Protein AF-A0A1H8HZS2-F1 (afdb_monomer)

Structure (mmCIF, N/CA/C/O backbone):
data_AF-A0A1H8HZS2-F1
#
_entry.id   AF-A0A1H8HZS2-F1
#
loop_
_atom_site.group_PDB
_atom_site.id
_atom_site.type_symbol
_atom_site.label_atom_id
_atom_site.label_alt_id
_atom_site.label_comp_id
_atom_site.label_asym_id
_atom_site.label_entity_id
_atom_site.label_seq_id
_atom_site.pdbx_PDB_ins_code
_atom_site.Cartn_x
_atom_site.Cartn_y
_atom_site.Cartn_z
_atom_site.occupancy
_atom_site.B_iso_or_equiv
_atom_site.auth_seq_id
_atom_site.auth_comp_id
_atom_site.auth_asym_id
_atom_site.auth_atom_id
_atom_site.pdbx_PDB_model_num
ATOM 1 N N . MET A 1 1 ? 17.945 -6.899 -23.586 1.00 34.69 1 MET A N 1
ATOM 2 C CA . MET A 1 1 ? 16.632 -7.094 -24.234 1.00 34.69 1 MET A CA 1
ATOM 3 C C . MET A 1 1 ? 15.598 -7.162 -23.125 1.00 34.69 1 MET A C 1
ATOM 5 O O . MET A 1 1 ? 15.926 -7.794 -22.126 1.00 34.69 1 MET A O 1
ATOM 9 N N . PRO A 1 2 ? 14.430 -6.511 -23.251 1.00 51.25 2 PRO A N 1
ATOM 10 C CA . PRO A 1 2 ? 13.336 -6.694 -22.298 1.00 51.25 2 PRO A CA 1
ATOM 11 C C . PRO A 1 2 ? 12.995 -8.184 -22.193 1.00 51.25 2 PRO A C 1
ATOM 13 O O . PRO A 1 2 ? 13.046 -8.889 -23.204 1.00 51.25 2 PRO A O 1
ATOM 16 N N . TYR A 1 3 ? 12.711 -8.672 -20.987 1.00 53.38 3 TYR A N 1
ATOM 17 C CA . TYR A 1 3 ? 12.307 -10.063 -20.793 1.00 53.38 3 TYR A CA 1
ATOM 18 C C . TYR A 1 3 ? 10.949 -10.310 -21.463 1.00 53.38 3 TYR A C 1
ATOM 20 O O . TYR A 1 3 ? 10.060 -9.462 -21.406 1.00 53.38 3 TYR A O 1
ATOM 28 N N . ASP A 1 4 ? 10.783 -11.461 -22.113 1.00 60.62 4 ASP A N 1
ATOM 29 C CA . ASP A 1 4 ? 9.514 -11.818 -22.743 1.00 60.62 4 ASP A CA 1
ATOM 30 C C . ASP A 1 4 ? 8.551 -12.405 -21.701 1.00 60.62 4 ASP A C 1
ATOM 32 O O . ASP A 1 4 ? 8.585 -13.591 -21.363 1.00 60.62 4 ASP A O 1
ATOM 36 N N . PHE A 1 5 ? 7.678 -11.544 -21.181 1.00 58.78 5 PHE A N 1
ATOM 37 C CA . PHE A 1 5 ? 6.687 -11.883 -20.158 1.00 58.78 5 PHE A CA 1
ATOM 38 C C . PHE A 1 5 ? 5.506 -12.719 -20.679 1.00 58.78 5 PHE A C 1
ATOM 40 O O . PHE A 1 5 ? 4.603 -13.038 -19.906 1.00 58.78 5 PHE A O 1
ATOM 47 N N . THR A 1 6 ? 5.481 -13.089 -21.965 1.00 58.69 6 THR A N 1
ATOM 48 C CA . THR A 1 6 ? 4.403 -13.910 -22.544 1.00 58.69 6 THR A CA 1
ATOM 49 C C . THR A 1 6 ? 4.599 -15.412 -22.321 1.00 58.69 6 THR A C 1
ATOM 51 O O . THR A 1 6 ? 3.638 -16.176 -22.411 1.00 58.69 6 THR A O 1
ATOM 54 N N . HIS A 1 7 ? 5.815 -15.849 -21.975 1.00 56.50 7 HIS A N 1
ATOM 55 C CA . HIS A 1 7 ? 6.161 -17.272 -21.900 1.00 56.50 7 HIS A CA 1
ATOM 56 C C . HIS A 1 7 ? 6.150 -17.879 -20.493 1.00 56.50 7 HIS A C 1
ATOM 58 O O . HIS A 1 7 ? 6.177 -19.104 -20.363 1.00 56.50 7 HIS A O 1
ATOM 64 N N . ARG A 1 8 ? 6.092 -17.066 -19.431 1.00 66.38 8 ARG A N 1
ATOM 65 C CA . ARG A 1 8 ? 6.097 -17.564 -18.050 1.00 66.38 8 ARG A CA 1
ATOM 66 C C . ARG A 1 8 ? 5.169 -16.731 -17.176 1.00 66.38 8 ARG A C 1
ATOM 68 O O . ARG A 1 8 ? 5.449 -15.573 -16.895 1.00 66.38 8 ARG A O 1
ATOM 75 N N . THR A 1 9 ? 4.066 -17.332 -16.743 1.00 75.44 9 THR A N 1
ATOM 76 C CA . THR A 1 9 ? 3.181 -16.748 -15.731 1.00 75.44 9 THR A CA 1
ATOM 77 C C . THR A 1 9 ? 3.555 -17.306 -14.362 1.00 75.44 9 THR A C 1
ATOM 79 O O . THR A 1 9 ? 3.563 -18.533 -14.216 1.00 75.44 9 THR A O 1
ATOM 82 N N . PRO A 1 10 ? 3.870 -16.457 -13.372 1.00 88.69 10 PRO A N 1
ATOM 83 C CA . PRO A 1 10 ? 4.158 -16.922 -12.025 1.00 88.69 10 PRO A CA 1
ATOM 84 C C . PRO A 1 10 ? 2.909 -17.535 -11.400 1.00 88.69 10 PRO A C 1
ATOM 86 O O . PRO A 1 10 ? 1.778 -17.178 -11.739 1.00 88.69 10 PRO A O 1
ATOM 89 N N . GLU A 1 11 ? 3.119 -18.443 -10.454 1.00 92.88 11 GLU A N 1
ATOM 90 C CA . GLU A 1 11 ? 2.042 -18.858 -9.568 1.00 92.88 11 GLU A CA 1
ATOM 91 C C . GLU A 1 11 ? 1.644 -17.667 -8.689 1.00 92.88 11 GLU A C 1
ATOM 93 O O . GLU A 1 11 ? 2.490 -17.081 -8.010 1.00 92.88 11 GLU A O 1
ATOM 98 N N . VAL A 1 12 ? 0.358 -17.310 -8.714 1.00 93.44 12 VAL A N 1
ATOM 99 C CA . VAL A 1 12 ? -0.208 -16.244 -7.883 1.00 93.44 12 VAL A CA 1
ATOM 100 C C . VAL A 1 12 ? -1.215 -16.850 -6.917 1.00 93.44 12 VAL A C 1
ATOM 102 O O . VAL A 1 12 ? -2.194 -17.465 -7.341 1.00 93.44 12 VAL A O 1
ATOM 105 N N . ILE A 1 13 ? -1.006 -16.652 -5.618 1.00 94.12 13 ILE A N 1
ATOM 106 C CA . ILE A 1 13 ? -1.879 -17.158 -4.558 1.00 94.12 13 ILE A CA 1
ATOM 107 C C . ILE A 1 13 ? -2.381 -15.990 -3.714 1.00 94.12 13 ILE A C 1
ATOM 109 O O . ILE A 1 13 ? -1.599 -15.231 -3.143 1.00 94.12 13 ILE A O 1
ATOM 113 N N . LEU A 1 14 ? -3.701 -15.873 -3.587 1.00 93.75 14 LEU A N 1
ATOM 114 C CA . LEU A 1 14 ? -4.346 -15.014 -2.600 1.00 93.75 14 LEU A CA 1
ATOM 115 C C . LEU A 1 14 ? -4.712 -15.865 -1.384 1.00 93.75 14 LEU A C 1
ATOM 117 O O . LEU A 1 14 ? -5.668 -16.640 -1.434 1.00 93.75 14 LEU A O 1
ATOM 121 N N . LYS A 1 15 ? -3.960 -15.713 -0.292 1.00 93.25 15 LYS A N 1
ATOM 122 C CA . LYS A 1 15 ? -4.257 -16.342 0.997 1.00 93.25 15 LYS A CA 1
ATOM 123 C C . LYS A 1 15 ? -5.219 -15.461 1.784 1.00 93.25 15 LYS A C 1
ATOM 125 O O . LYS A 1 15 ? -4.817 -14.483 2.412 1.00 93.25 15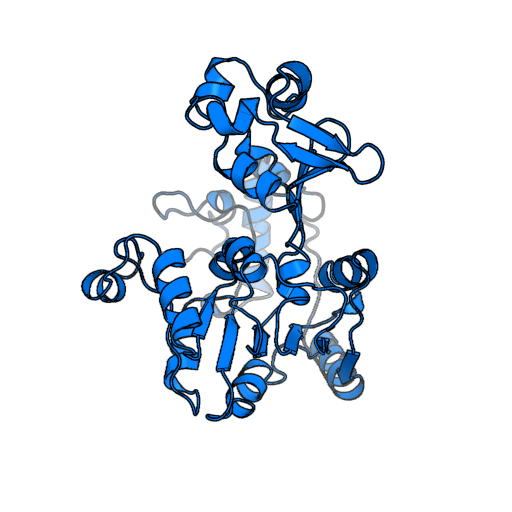 LYS A O 1
ATOM 130 N N . ASP A 1 16 ? -6.497 -15.820 1.739 1.00 92.50 16 ASP A N 1
ATOM 131 C CA . ASP A 1 16 ? -7.591 -15.082 2.365 1.00 92.50 16 ASP A CA 1
ATOM 132 C C . ASP A 1 16 ? -7.849 -15.601 3.785 1.00 92.50 16 ASP A C 1
ATOM 134 O O . ASP A 1 16 ? -8.408 -16.687 3.983 1.00 92.50 16 ASP A O 1
ATOM 138 N N . ARG A 1 17 ? -7.359 -14.860 4.780 1.00 92.56 17 ARG A N 1
ATOM 139 C CA . ARG A 1 17 ? -7.374 -15.200 6.206 1.00 92.56 17 ARG A CA 1
ATOM 140 C C . ARG A 1 17 ? -7.696 -13.953 7.029 1.00 92.56 17 ARG A C 1
ATOM 142 O O . ARG A 1 17 ? -7.164 -12.877 6.776 1.00 92.56 17 ARG A O 1
ATOM 149 N N . HIS A 1 18 ? -8.556 -14.087 8.036 1.00 89.56 18 HIS A N 1
ATOM 150 C CA . HIS A 1 18 ? -8.941 -12.961 8.894 1.00 89.56 18 HIS A CA 1
ATOM 151 C C . HIS A 1 18 ? -7.779 -12.458 9.767 1.00 89.56 18 HIS A C 1
ATOM 153 O O . HIS A 1 18 ? -6.776 -13.146 9.977 1.00 89.56 18 HIS A O 1
ATOM 159 N N . CYS A 1 19 ? -7.919 -11.251 10.321 1.00 84.31 19 CYS A N 1
ATOM 160 C CA . CYS A 1 19 ? -6.962 -10.745 11.301 1.00 84.31 19 CYS A CA 1
ATOM 161 C C . CYS A 1 19 ? -6.903 -11.668 12.534 1.00 84.31 19 CYS A C 1
ATOM 163 O O . CYS A 1 19 ? -7.898 -12.286 12.921 1.00 84.31 19 CYS A O 1
ATOM 165 N N . GLY A 1 20 ? -5.712 -11.818 13.115 1.00 82.69 20 GLY A N 1
ATOM 166 C CA . GLY A 1 20 ? -5.478 -12.746 14.227 1.00 82.69 20 GLY A CA 1
ATOM 167 C C . GLY A 1 20 ? -5.379 -14.228 13.838 1.00 82.69 20 GLY A C 1
ATOM 168 O O . GLY A 1 20 ? -5.162 -15.051 14.717 1.00 82.69 20 GLY A O 1
ATOM 169 N N . TYR A 1 21 ? -5.482 -14.584 12.549 1.00 87.81 21 TYR A N 1
ATOM 170 C CA . TYR A 1 21 ? -5.262 -15.963 12.081 1.00 87.81 21 TYR A CA 1
ATOM 171 C C . TYR A 1 21 ? -3.802 -16.428 12.242 1.00 87.81 21 TYR A C 1
ATOM 173 O O . TYR A 1 21 ? -3.543 -17.621 12.308 1.00 87.81 21 TYR A O 1
ATOM 181 N N . GLY A 1 22 ? -2.849 -15.490 12.317 1.00 86.75 22 GLY A N 1
ATOM 182 C CA . GLY A 1 22 ? -1.415 -15.796 12.335 1.00 86.75 22 GLY A CA 1
ATOM 183 C C . GLY A 1 22 ? -0.728 -15.672 10.973 1.00 86.75 22 GLY A C 1
ATOM 184 O O . GLY A 1 22 ? 0.369 -16.187 10.821 1.00 86.75 22 GLY A O 1
ATOM 185 N N . LYS A 1 23 ? -1.326 -14.951 10.007 1.00 89.00 23 LYS A N 1
ATOM 186 C CA . LYS A 1 23 ? -0.799 -14.751 8.636 1.00 89.00 23 LYS A CA 1
ATOM 187 C C . LYS A 1 23 ? 0.707 -14.479 8.590 1.00 89.00 23 LYS A C 1
ATOM 189 O O . LYS A 1 23 ? 1.432 -15.165 7.881 1.00 89.00 23 LYS A O 1
ATOM 194 N N . SER A 1 24 ? 1.173 -13.498 9.356 1.00 88.12 24 SER A N 1
ATOM 195 C CA . SER A 1 24 ? 2.576 -13.093 9.342 1.00 88.12 24 SER A CA 1
ATOM 196 C C . SER A 1 24 ? 3.490 -14.143 9.990 1.00 88.12 24 SER A C 1
ATOM 198 O O . SER A 1 24 ? 4.614 -14.321 9.537 1.00 88.12 24 SER A O 1
ATOM 200 N N . ASN A 1 25 ? 3.002 -14.891 10.988 1.00 89.88 25 ASN A N 1
ATOM 201 C CA . ASN A 1 25 ? 3.740 -16.021 11.567 1.00 89.88 25 ASN A CA 1
ATOM 202 C C . ASN A 1 25 ? 3.845 -17.179 10.568 1.00 89.88 25 ASN A C 1
ATOM 204 O O . ASN A 1 25 ? 4.921 -17.748 10.413 1.00 89.88 25 ASN A O 1
ATOM 208 N N . ASP A 1 26 ? 2.757 -17.489 9.857 1.00 88.19 26 ASP A N 1
ATOM 209 C CA . ASP A 1 26 ? 2.756 -18.486 8.782 1.00 88.19 26 ASP A CA 1
ATOM 210 C C . ASP A 1 26 ? 3.718 -18.079 7.656 1.00 88.19 26 ASP A C 1
ATOM 212 O O . ASP A 1 26 ? 4.424 -18.925 7.112 1.00 88.19 26 ASP A O 1
ATOM 216 N N . LEU A 1 27 ? 3.778 -16.781 7.326 1.00 90.94 27 LEU A N 1
ATOM 217 C CA . LEU A 1 27 ? 4.718 -16.232 6.348 1.00 90.94 27 LEU A CA 1
ATOM 218 C C . LEU A 1 27 ? 6.159 -16.480 6.799 1.00 90.94 27 LEU A C 1
ATOM 220 O O . LEU A 1 27 ? 6.909 -17.115 6.063 1.00 90.94 27 LEU A O 1
ATOM 224 N N . ILE A 1 28 ? 6.516 -16.061 8.019 1.00 91.81 28 ILE A N 1
ATOM 225 C CA . ILE A 1 28 ? 7.848 -16.269 8.613 1.00 91.81 28 ILE A CA 1
ATOM 226 C C . ILE A 1 28 ? 8.234 -17.752 8.601 1.00 91.81 28 ILE A C 1
ATOM 228 O O . ILE A 1 28 ? 9.326 -18.104 8.159 1.00 91.81 28 ILE A O 1
ATOM 232 N N . ALA A 1 29 ? 7.328 -18.624 9.047 1.00 89.94 29 ALA A N 1
ATOM 233 C CA . ALA A 1 29 ? 7.568 -20.062 9.124 1.00 89.94 29 ALA A CA 1
ATOM 234 C C . ALA A 1 29 ? 7.697 -20.734 7.746 1.00 89.94 29 ALA A C 1
ATOM 236 O O . ALA A 1 29 ? 8.268 -21.817 7.650 1.00 89.94 29 ALA A O 1
ATOM 237 N N . SER A 1 30 ? 7.168 -20.113 6.685 1.00 90.44 30 SER A N 1
ATOM 238 C CA . SER A 1 30 ? 7.260 -20.628 5.314 1.00 90.44 30 SER A CA 1
ATOM 239 C C . SER A 1 30 ? 8.575 -20.294 4.602 1.00 90.44 30 SER A C 1
ATOM 241 O O . SER A 1 30 ? 8.814 -20.814 3.512 1.00 90.44 30 SER A O 1
ATOM 243 N N . LEU A 1 31 ? 9.417 -19.437 5.192 1.00 94.44 31 LEU A N 1
ATOM 244 C CA . LEU A 1 31 ? 10.690 -19.026 4.603 1.00 94.44 31 LEU A CA 1
ATOM 245 C C . LEU A 1 31 ? 11.723 -20.155 4.674 1.00 94.44 31 LEU A C 1
ATOM 247 O O . LEU A 1 31 ? 11.858 -20.841 5.686 1.00 94.44 31 LEU A O 1
ATOM 251 N N . SER A 1 32 ? 12.485 -20.306 3.595 1.00 93.50 32 SER A N 1
ATOM 252 C CA . SER A 1 32 ? 13.482 -21.365 3.422 1.00 93.50 32 SER A CA 1
ATOM 253 C C . SER A 1 32 ? 14.791 -20.815 2.840 1.00 93.50 32 SER A C 1
ATOM 255 O O . SER A 1 32 ? 14.719 -20.070 1.864 1.00 93.50 32 SER A O 1
ATOM 257 N N . PRO A 1 33 ? 15.977 -21.175 3.374 1.00 92.06 33 PRO A N 1
ATOM 258 C CA . PRO A 1 33 ? 17.265 -20.605 2.951 1.00 92.06 33 PRO A CA 1
ATOM 259 C C . PRO A 1 33 ? 17.670 -20.849 1.486 1.00 92.06 33 PRO A C 1
ATOM 261 O O . PRO A 1 33 ? 18.589 -20.204 0.995 1.00 92.06 33 PRO A O 1
ATOM 264 N N . ASP A 1 34 ? 17.038 -21.799 0.796 1.00 91.94 34 ASP A N 1
ATOM 265 C CA . ASP A 1 34 ? 17.327 -22.185 -0.593 1.00 91.94 34 ASP A CA 1
ATOM 266 C C . ASP A 1 34 ? 16.603 -21.323 -1.642 1.00 91.94 34 ASP A C 1
ATOM 268 O O . ASP A 1 34 ? 16.744 -21.553 -2.844 1.00 91.94 34 ASP A O 1
ATOM 272 N N . ARG A 1 35 ? 15.822 -20.335 -1.197 1.00 93.81 35 ARG A N 1
ATOM 273 C CA . ARG A 1 35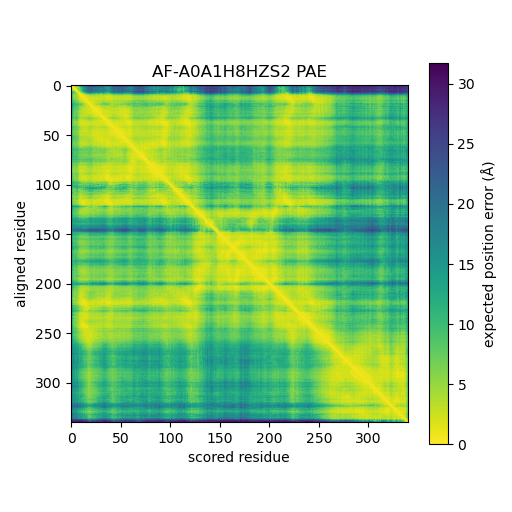 ? 15.010 -19.459 -2.045 1.00 93.81 35 ARG A CA 1
ATOM 274 C C . ARG A 1 35 ? 15.303 -17.994 -1.720 1.00 93.81 35 ARG A C 1
ATOM 276 O O . ARG A 1 35 ? 15.639 -17.655 -0.586 1.00 93.81 35 ARG A O 1
ATOM 283 N N . SER A 1 36 ? 15.137 -17.127 -2.716 1.00 95.56 36 SER A N 1
ATOM 284 C CA . SER A 1 36 ? 15.280 -15.676 -2.562 1.00 95.56 36 SER A CA 1
ATOM 285 C C . SER A 1 36 ? 13.903 -15.028 -2.467 1.00 95.56 36 SER A C 1
ATOM 287 O O . SER A 1 36 ? 13.051 -15.233 -3.334 1.00 95.56 36 SER A O 1
ATOM 289 N N . TYR A 1 37 ? 13.683 -14.229 -1.425 1.00 96.38 37 TYR A N 1
ATOM 290 C CA . TYR A 1 37 ? 12.380 -13.617 -1.154 1.00 96.38 37 TYR A CA 1
ATOM 291 C C . TYR A 1 37 ? 12.409 -12.106 -1.321 1.00 96.38 37 TYR A C 1
ATOM 293 O O . TYR A 1 37 ? 13.406 -11.455 -1.017 1.00 96.38 37 TYR A O 1
ATOM 301 N N . LEU A 1 38 ? 11.283 -11.544 -1.750 1.00 94.75 38 LEU A N 1
ATOM 302 C CA . LEU A 1 38 ? 10.975 -10.130 -1.572 1.00 94.75 38 LEU A CA 1
ATOM 303 C C . LEU A 1 38 ? 9.697 -10.028 -0.742 1.00 94.75 38 LEU A C 1
ATOM 305 O O . LEU A 1 38 ? 8.594 -10.263 -1.236 1.00 94.75 38 LEU A O 1
ATOM 309 N N . ILE A 1 39 ? 9.859 -9.695 0.533 1.00 95.12 39 ILE A N 1
ATOM 310 C CA . ILE A 1 39 ? 8.777 -9.613 1.510 1.00 95.12 39 ILE A CA 1
ATOM 311 C C . ILE A 1 39 ? 8.331 -8.156 1.634 1.00 95.12 39 ILE A C 1
ATOM 313 O O . ILE A 1 39 ? 9.141 -7.259 1.867 1.00 95.12 39 ILE A O 1
ATOM 317 N N . VAL A 1 40 ? 7.034 -7.912 1.489 1.00 92.81 40 VAL A N 1
ATOM 318 C CA . VAL A 1 40 ? 6.433 -6.579 1.494 1.00 92.81 40 VAL A CA 1
ATOM 319 C C . VAL A 1 40 ? 5.425 -6.497 2.631 1.00 92.81 40 VAL A C 1
ATOM 321 O O . VAL A 1 40 ? 4.395 -7.163 2.601 1.00 92.81 40 VAL A O 1
ATOM 324 N N . VAL A 1 41 ? 5.708 -5.666 3.631 1.00 92.38 41 VAL A N 1
ATOM 325 C CA . VAL A 1 41 ? 4.886 -5.513 4.844 1.00 92.38 41 VAL A CA 1
ATOM 326 C C . VAL A 1 41 ? 4.336 -4.088 4.968 1.00 92.38 41 VAL A C 1
ATOM 328 O O . VAL A 1 41 ? 4.861 -3.163 4.340 1.00 92.38 41 VAL A O 1
ATOM 331 N N . PRO A 1 42 ? 3.247 -3.853 5.715 1.00 87.25 42 PRO A N 1
ATOM 332 C CA . PRO A 1 42 ? 2.634 -2.526 5.769 1.00 87.25 42 PRO A CA 1
ATOM 333 C C . PRO A 1 42 ? 3.423 -1.517 6.619 1.00 87.25 42 PRO A C 1
ATOM 335 O O . PRO A 1 42 ? 3.376 -0.321 6.335 1.00 87.25 42 PRO A O 1
ATOM 338 N N . LEU A 1 43 ? 4.141 -1.967 7.655 1.00 87.94 43 LEU A N 1
ATOM 339 C CA . LEU A 1 43 ? 4.738 -1.099 8.679 1.00 87.94 43 LEU A CA 1
ATOM 340 C C . LEU A 1 43 ? 6.230 -1.384 8.888 1.00 87.94 43 LEU A C 1
ATOM 342 O O . LEU A 1 43 ? 6.656 -2.533 8.840 1.00 87.94 43 LEU A O 1
ATOM 346 N N . ASN A 1 44 ? 7.007 -0.354 9.238 1.00 87.31 44 ASN A N 1
ATOM 347 C CA . ASN A 1 44 ? 8.425 -0.510 9.601 1.00 87.31 44 ASN A CA 1
ATOM 348 C C . ASN A 1 44 ? 8.623 -1.417 10.827 1.00 87.31 44 ASN A C 1
ATOM 350 O O . ASN A 1 44 ? 9.573 -2.185 10.871 1.00 87.31 44 ASN A O 1
ATOM 354 N N . SER A 1 45 ? 7.699 -1.391 11.793 1.00 90.06 45 SER A N 1
ATOM 355 C CA . SER A 1 45 ? 7.751 -2.295 12.950 1.00 90.06 45 SER A CA 1
ATOM 356 C C . SER A 1 45 ? 7.629 -3.769 12.556 1.00 90.06 45 SER A C 1
ATOM 358 O O . SER A 1 45 ? 8.174 -4.635 13.234 1.00 90.06 45 SER A O 1
ATOM 360 N N . GLU A 1 46 ? 6.917 -4.063 11.463 1.00 91.19 46 GLU A N 1
ATOM 361 C CA . GLU A 1 46 ? 6.846 -5.418 10.919 1.00 91.19 46 GLU A CA 1
ATOM 362 C C . GLU A 1 46 ? 8.170 -5.792 10.257 1.00 91.19 46 GLU A C 1
ATOM 364 O O . GLU A 1 46 ? 8.628 -6.910 10.451 1.00 91.19 46 GLU A O 1
ATOM 369 N N . VAL A 1 47 ? 8.826 -4.858 9.556 1.00 92.50 47 VAL A N 1
ATOM 370 C CA . VAL A 1 47 ? 10.171 -5.086 9.004 1.00 92.50 47 VAL A CA 1
ATOM 371 C C . VAL A 1 47 ? 11.130 -5.525 10.110 1.00 92.50 47 VAL A C 1
ATOM 373 O O . VAL A 1 47 ? 11.746 -6.585 10.002 1.00 92.50 47 VAL A O 1
ATOM 376 N N . ASP A 1 48 ? 11.178 -4.771 11.210 1.00 92.31 48 ASP A N 1
ATOM 377 C CA . ASP A 1 48 ? 12.046 -5.080 12.347 1.00 92.31 48 ASP A CA 1
ATOM 378 C C . ASP A 1 48 ? 11.703 -6.444 12.981 1.00 92.31 48 ASP A C 1
ATOM 380 O O . ASP A 1 48 ? 12.604 -7.211 13.328 1.00 92.31 48 ASP A O 1
ATOM 384 N N . ARG A 1 49 ? 10.408 -6.791 13.093 1.00 93.75 49 ARG A N 1
ATOM 385 C CA . ARG A 1 49 ? 9.975 -8.102 13.610 1.00 93.75 49 ARG A CA 1
ATOM 386 C C . ARG A 1 49 ? 10.437 -9.246 12.709 1.00 93.75 49 ARG A C 1
ATOM 388 O O . ARG A 1 49 ? 10.984 -10.228 13.196 1.00 93.75 49 ARG A O 1
ATOM 395 N N . PHE A 1 50 ? 10.232 -9.123 11.404 1.00 95.06 50 PHE A N 1
ATOM 396 C CA . PHE A 1 50 ? 10.623 -10.146 10.438 1.00 95.06 50 PHE A CA 1
ATOM 397 C C . PHE A 1 50 ? 12.137 -10.355 10.406 1.00 95.06 50 PHE A C 1
ATOM 399 O O . PHE A 1 50 ? 12.572 -11.499 10.435 1.00 95.06 50 PHE A O 1
ATOM 406 N N . MET A 1 51 ? 12.941 -9.287 10.409 1.00 94.25 51 MET A N 1
ATOM 407 C CA . MET A 1 51 ? 14.404 -9.423 10.461 1.00 94.25 51 MET A CA 1
ATOM 408 C C . MET A 1 51 ? 14.886 -10.152 11.723 1.00 94.25 51 MET A C 1
ATOM 410 O O . MET A 1 51 ? 15.921 -10.807 11.692 1.00 94.25 51 MET A O 1
ATOM 414 N N . LYS A 1 52 ? 14.152 -10.033 12.835 1.00 94.31 52 LYS A N 1
ATOM 415 C CA . LYS A 1 52 ? 14.485 -10.698 14.097 1.00 94.31 52 LYS A CA 1
ATOM 416 C C . LYS A 1 52 ? 14.059 -12.168 14.129 1.00 94.31 52 LYS A C 1
ATOM 418 O O . LYS A 1 52 ? 14.790 -12.997 14.665 1.00 94.31 52 LYS A O 1
ATOM 423 N N . ASP A 1 53 ? 12.865 -12.463 13.625 1.00 95.00 53 ASP A N 1
ATOM 424 C CA . ASP A 1 53 ? 12.198 -13.749 13.849 1.00 95.00 53 ASP A CA 1
ATOM 425 C C . ASP A 1 53 ? 12.312 -14.707 12.644 1.00 95.00 53 ASP A C 1
ATOM 427 O O . ASP A 1 53 ? 11.996 -15.892 12.773 1.00 95.00 53 ASP A O 1
ATOM 431 N N . ALA A 1 54 ? 12.744 -14.225 11.471 1.00 94.75 54 ALA A N 1
ATOM 432 C CA . ALA A 1 54 ? 12.886 -15.051 10.275 1.00 94.75 54 ALA A CA 1
ATOM 433 C C . ALA A 1 54 ? 13.988 -16.116 10.415 1.00 94.75 54 ALA A C 1
ATOM 435 O O . ALA A 1 54 ? 15.059 -15.840 10.953 1.00 94.75 54 ALA A O 1
ATOM 436 N N . PRO A 1 55 ? 13.778 -17.328 9.865 1.00 93.88 55 PRO A N 1
ATOM 437 C CA . PRO A 1 55 ? 14.791 -18.385 9.850 1.00 93.88 55 PRO A CA 1
ATOM 438 C C . PRO A 1 55 ? 15.876 -18.172 8.777 1.00 93.88 55 PRO A C 1
ATOM 440 O O . PRO A 1 55 ? 16.693 -19.062 8.547 1.00 93.88 55 PRO A O 1
ATOM 443 N N . ILE A 1 56 ? 15.854 -17.031 8.084 1.00 94.94 56 ILE A N 1
ATOM 444 C CA . ILE A 1 56 ? 16.770 -16.661 7.004 1.00 94.94 56 ILE A CA 1
ATOM 445 C C . ILE A 1 56 ? 17.277 -15.237 7.219 1.00 94.94 56 ILE A C 1
ATOM 447 O O . ILE A 1 56 ? 16.593 -14.420 7.837 1.00 94.94 56 ILE A O 1
ATOM 451 N N . ASP A 1 57 ? 18.428 -14.926 6.631 1.00 95.31 57 ASP A N 1
ATOM 452 C CA . ASP A 1 57 ? 18.953 -13.565 6.622 1.00 95.31 57 ASP A CA 1
ATOM 453 C C . ASP A 1 57 ? 18.089 -12.680 5.716 1.00 95.31 57 ASP A C 1
ATOM 455 O O . ASP A 1 57 ? 18.023 -12.869 4.497 1.00 95.31 57 ASP A O 1
ATOM 459 N N . LEU A 1 58 ? 17.415 -11.707 6.329 1.00 96.56 58 LEU A N 1
ATOM 460 C CA . LEU A 1 58 ? 16.647 -10.680 5.637 1.00 96.56 58 LEU A CA 1
ATOM 461 C C . LEU A 1 58 ? 17.400 -9.355 5.666 1.00 96.56 58 LEU A C 1
ATOM 463 O O . LEU A 1 58 ? 17.905 -8.937 6.707 1.00 96.56 58 LEU A O 1
ATOM 467 N N . VAL A 1 59 ? 17.417 -8.667 4.526 1.00 95.38 59 VAL A N 1
ATOM 468 C CA . VAL A 1 59 ? 18.043 -7.349 4.394 1.00 95.38 59 VAL A CA 1
ATOM 469 C C . VAL A 1 59 ? 16.994 -6.304 4.030 1.00 95.38 59 VAL A C 1
ATOM 471 O O . VAL A 1 59 ? 16.227 -6.477 3.082 1.00 95.38 59 VAL A O 1
ATOM 474 N N . GLU A 1 60 ? 16.961 -5.195 4.768 1.00 94.88 60 GLU A N 1
ATOM 475 C CA . GLU A 1 60 ? 16.142 -4.038 4.409 1.00 94.88 60 GLU A CA 1
ATOM 476 C C . GLU A 1 60 ? 16.936 -3.040 3.544 1.00 94.88 60 GLU A C 1
ATOM 478 O O . GLU A 1 60 ? 18.066 -2.671 3.888 1.00 94.88 60 GLU A O 1
ATOM 483 N N . PRO A 1 61 ? 16.343 -2.499 2.464 1.00 93.12 61 PRO A N 1
ATOM 484 C CA . PRO A 1 61 ? 16.923 -1.381 1.736 1.00 93.12 61 PRO A CA 1
ATOM 485 C C . PRO A 1 61 ? 16.968 -0.092 2.577 1.00 93.12 61 PRO A C 1
ATOM 487 O O . PRO A 1 61 ? 15.949 0.541 2.862 1.00 93.12 61 PRO A O 1
ATOM 490 N N . ILE A 1 62 ? 18.178 0.337 2.922 1.00 93.62 62 ILE A N 1
ATOM 491 C CA . ILE A 1 62 ? 18.480 1.614 3.596 1.00 93.62 62 ILE A CA 1
ATOM 492 C C . ILE A 1 62 ? 19.017 2.693 2.641 1.00 93.62 62 ILE A C 1
ATOM 494 O O . ILE A 1 62 ? 19.425 2.397 1.518 1.00 93.62 62 ILE A O 1
ATOM 498 N N . SER A 1 63 ? 19.026 3.954 3.089 1.00 92.31 63 SER A N 1
ATOM 499 C CA . SER A 1 63 ? 19.609 5.082 2.344 1.00 92.31 63 SER A CA 1
ATOM 500 C C . SER A 1 63 ? 20.162 6.170 3.262 1.00 92.31 63 SER A C 1
ATOM 502 O O . SER A 1 63 ? 19.739 6.274 4.412 1.00 92.31 63 SER A O 1
ATOM 504 N N . THR A 1 64 ? 21.036 7.039 2.754 1.00 91.50 64 THR A N 1
ATOM 505 C CA . THR A 1 64 ? 21.570 8.190 3.512 1.00 91.50 64 THR A CA 1
ATOM 506 C C . THR A 1 64 ? 20.493 9.214 3.888 1.00 91.50 64 THR A C 1
ATOM 508 O O . THR A 1 64 ? 20.737 10.094 4.711 1.00 91.50 64 THR A O 1
ATOM 511 N N . ARG A 1 65 ? 19.284 9.088 3.325 1.00 88.31 65 ARG A N 1
ATOM 512 C CA . ARG A 1 65 ? 18.103 9.921 3.594 1.00 88.31 65 ARG A CA 1
ATOM 513 C C . ARG A 1 65 ? 17.051 9.237 4.472 1.00 88.31 65 ARG A C 1
ATOM 515 O O . ARG A 1 65 ? 15.948 9.757 4.584 1.00 88.31 65 ARG A O 1
ATOM 522 N N . ASP A 1 66 ? 17.354 8.069 5.041 1.00 87.69 66 ASP A N 1
ATOM 523 C CA . ASP A 1 66 ? 16.417 7.330 5.896 1.00 87.69 66 ASP A CA 1
ATOM 524 C C . ASP A 1 66 ? 15.963 8.176 7.097 1.00 87.69 66 ASP A C 1
ATOM 526 O O . ASP A 1 66 ? 16.737 8.969 7.624 1.00 87.69 66 ASP A O 1
ATOM 530 N N . ASP A 1 67 ? 14.728 8.028 7.566 1.00 86.06 67 ASP A N 1
ATOM 531 C CA . ASP A 1 67 ? 14.274 8.754 8.757 1.00 86.06 67 ASP A CA 1
ATOM 532 C C . ASP A 1 67 ? 14.987 8.249 10.021 1.00 86.06 67 ASP A C 1
ATOM 534 O O . ASP A 1 67 ? 15.270 9.033 10.934 1.00 86.06 67 ASP A O 1
ATOM 538 N N . ASN A 1 68 ? 15.357 6.963 10.048 1.00 87.12 68 ASN A N 1
ATOM 539 C CA . ASN A 1 68 ? 16.087 6.349 11.146 1.00 87.12 68 ASN A CA 1
ATOM 540 C C . ASN A 1 68 ? 17.587 6.740 11.098 1.00 87.12 68 ASN A C 1
ATOM 542 O O . ASN A 1 68 ? 18.292 6.372 10.152 1.00 87.12 68 ASN A O 1
ATOM 546 N N . PRO A 1 69 ? 18.114 7.444 12.124 1.00 90.19 69 PRO A N 1
ATOM 547 C CA . PRO A 1 69 ? 19.516 7.865 12.170 1.00 90.19 69 PRO A CA 1
ATOM 548 C C . PRO A 1 69 ? 20.528 6.718 12.115 1.00 90.19 69 PRO A C 1
ATOM 550 O O . PRO A 1 69 ? 21.590 6.885 11.517 1.00 90.19 69 PRO A O 1
ATOM 553 N N . GLU A 1 70 ? 20.208 5.570 12.710 1.00 89.44 70 GLU A N 1
ATOM 554 C CA . GLU A 1 70 ? 21.089 4.400 12.742 1.00 89.44 70 GLU A CA 1
ATOM 555 C C . GLU A 1 70 ? 21.210 3.788 11.345 1.00 89.44 70 GLU A C 1
ATOM 557 O O . GLU A 1 70 ? 22.319 3.547 10.872 1.00 89.44 70 GLU A O 1
ATOM 562 N N . LYS A 1 71 ? 20.081 3.652 10.633 1.00 90.88 71 LYS A N 1
ATOM 563 C CA . LYS A 1 71 ? 20.050 3.184 9.236 1.00 90.88 71 LYS A CA 1
ATOM 564 C C . LYS A 1 71 ? 20.792 4.148 8.308 1.00 90.88 71 LYS A C 1
ATOM 566 O O . LYS A 1 71 ? 21.545 3.700 7.448 1.00 90.88 71 LYS A O 1
ATOM 571 N N . ARG A 1 72 ? 20.647 5.468 8.502 1.00 91.56 72 ARG A N 1
ATOM 572 C CA . ARG A 1 72 ? 21.403 6.472 7.726 1.00 91.56 72 ARG A CA 1
ATOM 573 C C . ARG A 1 72 ? 22.911 6.357 7.906 1.00 91.56 72 ARG A C 1
ATOM 575 O O . ARG A 1 72 ? 23.636 6.543 6.937 1.00 91.56 72 ARG A O 1
ATOM 582 N N . ALA A 1 73 ? 23.380 6.106 9.128 1.00 90.69 73 ALA A N 1
ATOM 583 C CA . ALA A 1 73 ? 24.806 6.134 9.454 1.00 90.69 73 ALA A CA 1
ATOM 584 C C . ALA A 1 73 ? 25.612 5.040 8.737 1.00 90.69 73 ALA A C 1
ATOM 586 O O . ALA A 1 73 ? 26.796 5.232 8.470 1.00 90.69 73 ALA A O 1
ATOM 587 N N . ILE A 1 74 ? 24.968 3.916 8.415 1.00 91.19 74 ILE A N 1
ATOM 588 C CA . ILE A 1 74 ? 25.581 2.781 7.712 1.00 91.19 74 ILE A CA 1
ATOM 589 C C . ILE A 1 74 ? 25.222 2.728 6.218 1.00 91.19 74 ILE A C 1
ATOM 591 O O . ILE A 1 74 ? 25.706 1.857 5.499 1.00 91.19 74 ILE A O 1
ATOM 595 N N . ALA A 1 75 ? 24.361 3.628 5.736 1.00 91.44 75 ALA A N 1
ATOM 596 C CA . ALA A 1 75 ? 23.911 3.612 4.353 1.00 91.44 75 ALA A CA 1
ATOM 597 C C . ALA A 1 75 ? 24.983 4.145 3.397 1.00 91.44 75 ALA A C 1
ATOM 599 O O . ALA A 1 75 ? 25.526 5.232 3.585 1.00 91.44 75 ALA A O 1
ATOM 600 N N . VAL A 1 76 ? 25.221 3.401 2.318 1.00 90.56 76 VAL A N 1
ATOM 601 C CA . VAL A 1 76 ? 26.143 3.798 1.239 1.00 90.56 76 VAL A CA 1
ATOM 602 C C . VAL A 1 76 ? 25.406 4.530 0.111 1.00 90.56 76 VAL A C 1
ATOM 604 O O . VAL A 1 76 ? 25.967 5.407 -0.542 1.00 90.56 76 VAL A O 1
ATOM 607 N N . HIS A 1 77 ? 24.127 4.208 -0.101 1.00 89.75 77 HIS A N 1
ATOM 608 C CA . HIS A 1 77 ? 23.321 4.733 -1.206 1.00 89.75 77 HIS A CA 1
ATOM 609 C C . HIS A 1 77 ? 22.508 5.962 -0.823 1.00 89.75 77 HIS A C 1
ATOM 611 O O . HIS A 1 77 ? 21.889 6.003 0.240 1.00 89.75 77 HIS A O 1
ATOM 617 N N . ASP A 1 78 ? 22.411 6.927 -1.741 1.00 88.06 78 ASP A N 1
ATOM 618 C CA . ASP A 1 78 ? 21.579 8.125 -1.558 1.00 88.06 78 ASP A CA 1
ATOM 619 C C . ASP A 1 78 ? 20.075 7.805 -1.527 1.00 88.06 78 ASP A C 1
ATOM 621 O O . ASP A 1 78 ? 19.304 8.448 -0.813 1.00 88.06 78 ASP A O 1
ATOM 625 N N . ARG A 1 79 ? 19.637 6.784 -2.274 1.00 85.62 79 ARG A N 1
ATOM 626 C CA . ARG A 1 79 ? 18.228 6.381 -2.364 1.00 85.62 79 ARG A CA 1
ATOM 627 C C . ARG A 1 79 ? 18.058 4.899 -2.051 1.00 85.62 79 ARG A C 1
ATOM 629 O O . ARG A 1 79 ? 18.817 4.067 -2.539 1.00 85.62 79 ARG A O 1
ATOM 636 N N . LYS A 1 80 ? 16.974 4.555 -1.340 1.00 88.12 80 LYS A N 1
ATOM 637 C CA . LYS A 1 80 ? 16.628 3.154 -1.013 1.00 88.12 80 LYS A CA 1
ATOM 638 C C . LYS A 1 80 ? 16.496 2.276 -2.257 1.00 88.12 80 LYS A C 1
ATOM 640 O O . LYS A 1 80 ? 16.825 1.099 -2.216 1.00 88.12 80 LYS A O 1
ATOM 645 N N . ARG A 1 81 ? 16.045 2.864 -3.370 1.00 84.44 81 ARG A N 1
ATOM 646 C CA . ARG A 1 81 ? 15.885 2.179 -4.658 1.00 84.44 81 ARG A CA 1
ATOM 647 C C . ARG A 1 81 ? 17.207 1.640 -5.223 1.00 84.44 81 ARG A C 1
ATOM 649 O O . ARG A 1 81 ? 17.211 0.584 -5.844 1.00 84.44 81 ARG A O 1
ATOM 656 N N . ASP A 1 82 ? 18.307 2.365 -5.016 1.00 87.69 82 ASP A N 1
ATOM 657 C CA . ASP A 1 82 ? 19.613 2.012 -5.581 1.00 87.69 82 ASP A CA 1
ATOM 658 C C . ASP A 1 82 ? 20.222 0.867 -4.773 1.00 87.69 82 ASP A C 1
ATOM 660 O O . ASP A 1 82 ? 20.661 -0.131 -5.340 1.00 87.69 82 ASP A O 1
ATOM 664 N N . HIS A 1 83 ? 20.100 0.945 -3.445 1.00 92.12 83 HIS A N 1
ATOM 665 C CA . HIS A 1 83 ? 20.458 -0.157 -2.563 1.00 92.12 83 HIS A CA 1
ATOM 666 C C . HIS A 1 83 ? 19.607 -1.405 -2.831 1.00 92.12 83 HIS A C 1
ATOM 668 O O . HIS A 1 83 ? 20.138 -2.502 -2.938 1.00 92.12 83 HIS A O 1
ATOM 674 N N . LEU A 1 84 ? 18.294 -1.252 -3.022 1.00 90.94 84 LEU A N 1
ATOM 675 C CA . LEU A 1 84 ? 17.423 -2.369 -3.383 1.00 90.94 84 LEU A CA 1
ATOM 676 C C . LEU A 1 84 ? 17.858 -3.039 -4.695 1.00 90.94 84 LEU A C 1
ATOM 678 O O . LEU A 1 84 ? 17.877 -4.263 -4.780 1.00 90.94 84 LEU A O 1
ATOM 682 N N . ARG A 1 85 ? 18.246 -2.256 -5.709 1.00 89.69 85 ARG A N 1
ATOM 683 C CA . ARG A 1 85 ? 18.777 -2.801 -6.965 1.00 89.69 85 ARG A CA 1
ATOM 684 C C . ARG A 1 85 ? 20.038 -3.637 -6.731 1.00 89.69 85 ARG A C 1
ATOM 686 O O . ARG A 1 85 ? 20.149 -4.709 -7.316 1.00 89.69 85 ARG A O 1
ATOM 693 N N . GLU A 1 86 ? 20.961 -3.169 -5.892 1.00 92.50 86 GLU A N 1
ATOM 694 C CA . GLU A 1 86 ? 22.155 -3.937 -5.513 1.00 92.50 86 GLU A CA 1
ATOM 695 C C . GLU A 1 86 ? 21.786 -5.243 -4.802 1.00 92.50 86 GLU A C 1
ATOM 697 O O . GLU A 1 86 ? 22.279 -6.302 -5.185 1.00 92.50 86 GLU A O 1
ATOM 702 N N . LEU A 1 87 ? 20.869 -5.189 -3.832 1.00 94.19 87 LEU A N 1
ATOM 703 C CA . LEU A 1 87 ? 20.432 -6.370 -3.087 1.00 94.19 87 LEU A CA 1
ATOM 704 C C . LEU A 1 87 ? 19.787 -7.425 -3.998 1.00 94.19 87 LEU A C 1
ATOM 706 O O . LEU A 1 87 ? 20.070 -8.614 -3.853 1.00 94.19 87 LEU A O 1
ATOM 710 N N . LEU A 1 88 ? 18.968 -6.991 -4.962 1.00 92.25 88 LEU A N 1
ATOM 711 C CA . LEU A 1 88 ? 18.359 -7.872 -5.963 1.00 92.25 88 LEU A CA 1
ATOM 712 C C . LEU A 1 88 ? 19.409 -8.509 -6.882 1.00 92.25 88 LEU A C 1
ATOM 714 O O . LEU A 1 88 ? 19.349 -9.704 -7.154 1.00 92.25 88 LEU A O 1
ATOM 718 N N . LEU A 1 89 ? 20.400 -7.734 -7.335 1.00 91.56 89 LEU A N 1
ATOM 719 C CA . LEU A 1 89 ? 21.510 -8.256 -8.141 1.00 91.56 89 LEU A CA 1
ATOM 720 C C . LEU A 1 89 ? 22.380 -9.253 -7.362 1.00 91.56 89 LEU A C 1
ATOM 722 O O . LEU A 1 89 ? 22.916 -10.186 -7.956 1.00 91.56 89 LEU A O 1
ATOM 726 N N . GLY A 1 90 ? 22.510 -9.059 -6.048 1.00 92.44 90 GLY A N 1
ATOM 727 C CA . GLY A 1 90 ? 23.224 -9.963 -5.148 1.00 92.44 90 GLY A CA 1
ATOM 728 C C . GLY A 1 90 ? 22.454 -11.234 -4.780 1.00 92.44 90 GLY A C 1
ATOM 729 O O . GLY A 1 90 ? 23.031 -12.120 -4.155 1.00 92.44 90 GLY A O 1
ATOM 730 N N . GLY A 1 91 ? 21.172 -11.353 -5.148 1.00 92.81 91 GLY A N 1
ATOM 731 C CA . GLY A 1 91 ? 20.348 -12.520 -4.813 1.00 92.81 91 GLY A CA 1
ATOM 732 C C . GLY A 1 91 ? 19.908 -12.580 -3.345 1.00 92.81 91 GLY A C 1
ATOM 733 O O . GLY A 1 91 ? 19.454 -13.631 -2.885 1.00 92.81 91 GLY A O 1
ATOM 734 N N . HIS A 1 92 ? 20.034 -11.476 -2.599 1.00 95.62 92 HIS A N 1
ATOM 735 C CA . HIS A 1 92 ? 19.664 -11.410 -1.184 1.00 95.62 92 HIS A CA 1
ATOM 736 C C . HIS A 1 92 ? 18.157 -11.581 -0.993 1.00 95.62 92 HIS A C 1
ATOM 738 O O . HIS A 1 92 ? 17.379 -11.137 -1.837 1.00 95.62 92 HIS A O 1
ATOM 744 N N . SER A 1 93 ? 17.746 -12.154 0.140 1.00 97.19 93 SER A N 1
ATOM 745 C CA . SER A 1 93 ? 16.354 -12.107 0.591 1.00 97.19 93 SER A CA 1
ATOM 746 C C . SER A 1 93 ? 16.075 -10.770 1.269 1.00 97.19 93 SER A C 1
ATOM 748 O O . SER A 1 93 ? 16.812 -10.323 2.149 1.00 97.19 93 SER A O 1
ATOM 750 N N . ILE A 1 94 ? 15.024 -10.101 0.816 1.00 96.00 94 ILE A N 1
ATOM 751 C CA . ILE A 1 94 ? 14.791 -8.684 1.065 1.00 96.00 94 ILE A CA 1
ATOM 752 C C . ILE A 1 94 ? 13.452 -8.509 1.755 1.00 96.00 94 ILE A C 1
ATOM 754 O O . ILE A 1 94 ? 12.470 -9.164 1.407 1.00 96.00 94 ILE A O 1
ATOM 758 N N . ILE A 1 95 ? 13.400 -7.571 2.693 1.00 95.31 95 ILE A N 1
ATOM 759 C CA . ILE A 1 95 ? 12.154 -7.114 3.295 1.00 95.31 95 ILE A CA 1
ATOM 760 C C . ILE A 1 95 ? 12.000 -5.604 3.148 1.00 95.31 95 ILE A C 1
ATOM 762 O O . ILE A 1 95 ? 12.949 -4.838 3.300 1.00 95.31 95 ILE A O 1
ATOM 766 N N . THR A 1 96 ? 10.793 -5.156 2.820 1.00 92.44 96 THR A N 1
ATOM 767 C CA . THR A 1 96 ? 10.505 -3.736 2.652 1.00 92.44 96 THR A CA 1
ATOM 768 C C . THR A 1 96 ? 9.040 -3.397 2.906 1.00 92.44 96 THR A C 1
ATOM 770 O O . THR A 1 96 ? 8.209 -4.269 3.161 1.00 92.44 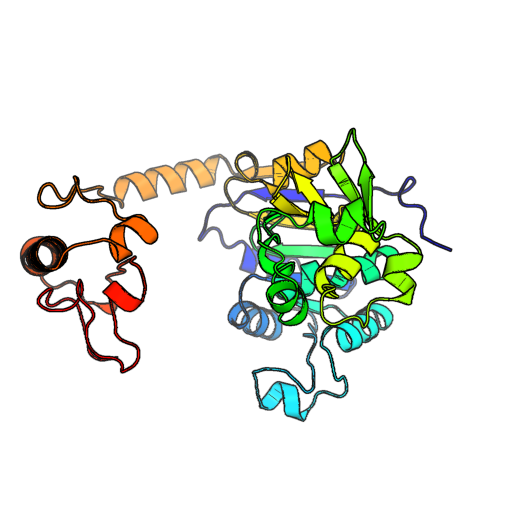96 THR A O 1
ATOM 773 N N . THR A 1 97 ? 8.713 -2.108 2.847 1.00 89.56 97 THR A N 1
ATOM 774 C CA . THR A 1 97 ? 7.344 -1.620 2.986 1.00 89.56 97 THR A CA 1
ATOM 775 C C . THR A 1 97 ? 6.628 -1.490 1.645 1.00 89.56 97 THR A C 1
ATOM 777 O O . THR A 1 97 ? 7.245 -1.440 0.579 1.00 89.56 97 THR A O 1
ATOM 780 N N . HIS A 1 98 ? 5.301 -1.361 1.696 1.00 82.38 98 HIS A N 1
ATOM 781 C CA . HIS A 1 98 ? 4.459 -1.160 0.510 1.00 82.38 98 HIS A CA 1
ATOM 782 C C . HIS A 1 98 ? 4.886 0.047 -0.335 1.00 82.38 98 HIS A C 1
ATOM 784 O O . HIS A 1 98 ? 4.832 -0.016 -1.559 1.00 82.38 98 HIS A O 1
ATOM 790 N N . ALA A 1 99 ? 5.335 1.128 0.313 1.00 74.38 99 ALA A N 1
ATOM 791 C CA . ALA A 1 99 ? 5.740 2.354 -0.368 1.00 74.38 99 ALA A CA 1
ATOM 792 C C . ALA A 1 99 ? 6.946 2.137 -1.294 1.00 74.38 99 ALA A C 1
ATOM 794 O O . ALA A 1 99 ? 6.968 2.655 -2.404 1.00 74.38 99 ALA A O 1
ATOM 795 N N . LEU A 1 100 ? 7.937 1.342 -0.870 1.00 77.94 100 LEU A N 1
ATOM 796 C CA . LEU A 1 100 ? 9.085 1.053 -1.730 1.00 77.94 100 LEU A CA 1
ATOM 797 C C . LEU A 1 100 ? 8.726 0.036 -2.822 1.00 77.94 100 LEU A C 1
ATOM 799 O O . LEU A 1 100 ? 9.278 0.103 -3.916 1.00 77.94 100 LEU A O 1
ATOM 803 N N . PHE A 1 101 ? 7.784 -0.876 -2.561 1.00 75.88 101 PHE A N 1
ATOM 804 C CA . PHE A 1 101 ? 7.363 -1.870 -3.549 1.00 75.88 101 PHE A CA 1
ATOM 805 C C . PHE A 1 101 ? 6.686 -1.247 -4.783 1.00 75.88 101 PHE A C 1
ATOM 807 O O . PHE A 1 101 ? 6.888 -1.699 -5.908 1.00 75.88 101 PHE A O 1
ATOM 814 N N . THR A 1 102 ? 5.903 -0.182 -4.612 1.00 68.25 102 THR A N 1
ATOM 815 C CA . THR A 1 102 ? 5.288 0.506 -5.761 1.00 68.25 102 THR A CA 1
ATOM 816 C C . THR A 1 102 ? 6.323 1.195 -6.649 1.00 68.25 102 THR A C 1
ATOM 818 O O . THR A 1 102 ? 6.132 1.297 -7.860 1.00 68.25 102 THR A O 1
ATOM 821 N N . ASP A 1 103 ? 7.453 1.595 -6.066 1.00 69.12 103 ASP A N 1
ATOM 822 C CA . ASP A 1 103 ? 8.518 2.318 -6.755 1.00 69.12 103 ASP A CA 1
ATOM 823 C C . ASP A 1 103 ? 9.446 1.409 -7.575 1.00 69.12 103 ASP A C 1
ATOM 825 O O . ASP A 1 103 ? 10.257 1.918 -8.346 1.00 69.12 103 ASP A O 1
ATOM 829 N N . ILE A 1 104 ? 9.343 0.079 -7.455 1.00 75.31 104 ILE A N 1
ATOM 830 C CA . ILE A 1 104 ? 10.297 -0.866 -8.072 1.00 75.31 104 ILE A CA 1
ATOM 831 C C . ILE A 1 104 ? 9.799 -1.485 -9.378 1.00 75.31 104 ILE A C 1
ATOM 833 O O . ILE A 1 104 ? 10.433 -2.392 -9.914 1.00 75.31 104 ILE A O 1
ATOM 837 N N . ALA A 1 105 ? 8.697 -0.980 -9.935 1.00 70.38 105 ALA A N 1
ATOM 838 C CA . ALA A 1 105 ? 8.153 -1.445 -11.212 1.00 70.38 105 ALA A CA 1
ATOM 839 C C . ALA A 1 105 ? 9.189 -1.472 -12.344 1.00 70.38 105 ALA A C 1
ATOM 841 O O . ALA A 1 105 ? 9.233 -2.422 -13.122 1.00 70.38 105 ALA A O 1
ATOM 842 N N . TYR A 1 106 ? 10.068 -0.472 -12.395 1.00 68.00 106 TYR A N 1
ATOM 843 C CA . TYR A 1 106 ? 11.143 -0.420 -13.383 1.00 68.00 106 TYR A CA 1
ATOM 844 C C . TYR A 1 106 ? 12.189 -1.535 -13.177 1.00 68.00 106 TYR A C 1
ATOM 846 O O . TYR A 1 106 ? 12.713 -2.071 -14.147 1.00 68.00 106 TYR A O 1
ATOM 854 N N . LEU A 1 107 ? 12.463 -1.949 -11.931 1.00 74.88 107 LEU A N 1
ATOM 855 C CA . LEU A 1 107 ? 13.363 -3.077 -11.644 1.00 74.88 107 LEU A CA 1
ATOM 856 C C . LEU A 1 107 ? 12.747 -4.407 -12.102 1.00 74.88 107 LEU A C 1
ATOM 858 O O . LEU A 1 107 ? 13.459 -5.291 -12.576 1.00 74.88 107 LEU A O 1
ATOM 862 N N . ALA A 1 108 ? 11.423 -4.538 -12.001 1.00 76.12 108 ALA A N 1
ATOM 863 C CA . ALA A 1 108 ? 10.702 -5.694 -12.524 1.00 76.12 108 ALA A CA 1
ATOM 864 C C . ALA A 1 108 ? 10.749 -5.762 -14.060 1.00 76.12 108 ALA A C 1
ATOM 866 O O . ALA A 1 108 ? 10.919 -6.847 -14.612 1.00 76.12 108 ALA A O 1
ATOM 867 N N . GLN A 1 109 ? 10.678 -4.617 -14.751 1.00 73.94 109 GLN A N 1
ATOM 868 C CA . GLN A 1 109 ? 10.868 -4.542 -16.209 1.00 73.94 109 GLN A CA 1
ATOM 869 C C . GLN A 1 109 ? 12.279 -4.979 -16.640 1.00 73.94 109 GLN A C 1
ATOM 871 O O . GLN A 1 109 ? 12.423 -5.650 -17.663 1.00 73.94 109 GLN A O 1
ATOM 876 N N . ASP A 1 110 ? 13.300 -4.672 -15.832 1.00 78.56 110 ASP A N 1
ATOM 877 C CA . ASP A 1 110 ? 14.683 -5.139 -16.026 1.00 78.56 110 ASP A CA 1
ATOM 878 C C . ASP A 1 110 ? 14.858 -6.650 -15.738 1.00 78.56 110 ASP A C 1
ATOM 880 O O . ASP A 1 110 ? 15.943 -7.198 -15.934 1.00 78.56 110 ASP A O 1
ATOM 884 N N . GLY A 1 111 ? 13.808 -7.340 -15.274 1.00 82.44 111 GLY A N 1
ATOM 885 C CA . GLY A 1 111 ? 13.827 -8.769 -14.955 1.00 82.44 111 GLY A CA 1
ATOM 886 C C . GLY A 1 111 ? 14.493 -9.109 -13.619 1.00 82.44 111 GLY A C 1
ATOM 887 O O . GLY A 1 111 ? 14.745 -10.280 -13.350 1.00 82.44 111 GLY A O 1
ATOM 888 N N . LEU A 1 112 ? 14.765 -8.122 -12.760 1.00 86.50 112 LEU A N 1
ATOM 889 C CA . LEU A 1 112 ? 15.502 -8.331 -11.503 1.00 86.50 112 LEU A CA 1
ATOM 890 C C . LEU A 1 112 ? 14.716 -9.102 -10.438 1.00 86.50 112 LEU A C 1
ATOM 892 O O . LEU A 1 112 ? 15.306 -9.589 -9.482 1.00 86.50 112 LEU A O 1
ATOM 896 N N . LEU A 1 113 ? 13.397 -9.216 -10.596 1.00 88.81 113 LEU A N 1
ATOM 897 C CA . LEU A 1 113 ? 12.548 -10.015 -9.711 1.00 88.81 113 LEU A CA 1
ATOM 898 C C . LEU A 1 113 ? 12.336 -11.448 -10.226 1.00 88.81 113 LEU A C 1
ATOM 900 O O . LEU A 1 113 ? 11.683 -12.254 -9.564 1.00 88.81 113 LEU A O 1
ATOM 904 N N . LEU A 1 114 ? 12.889 -11.805 -11.389 1.00 88.62 114 LEU A N 1
ATOM 905 C CA . LEU A 1 114 ? 12.749 -13.157 -11.920 1.00 88.62 114 LEU A CA 1
ATOM 906 C C . LEU A 1 114 ? 13.440 -14.158 -10.992 1.00 88.62 114 LEU A C 1
ATOM 908 O O . LEU A 1 114 ? 14.633 -14.056 -10.726 1.00 88.62 114 LEU A O 1
ATOM 912 N N . GLY A 1 115 ? 12.680 -15.147 -10.522 1.00 88.25 115 GLY A N 1
ATOM 913 C CA . GLY A 1 115 ? 13.165 -16.151 -9.571 1.00 88.25 115 GLY A CA 1
ATOM 914 C C . GLY A 1 115 ? 12.983 -15.778 -8.100 1.00 88.25 115 GLY A C 1
ATOM 915 O O . GLY A 1 115 ? 13.167 -16.646 -7.254 1.00 88.25 115 GLY A O 1
ATOM 916 N N . TYR A 1 116 ? 12.558 -14.549 -7.794 1.00 94.00 116 TYR A N 1
ATOM 917 C CA . TYR A 1 116 ? 12.180 -14.162 -6.439 1.00 94.00 116 TYR A CA 1
ATOM 918 C C . TYR A 1 116 ? 10.763 -14.610 -6.092 1.00 94.00 116 TYR A C 1
ATOM 920 O O . TYR A 1 116 ? 9.829 -14.420 -6.876 1.00 94.00 116 TYR A O 1
ATOM 928 N N . ASP A 1 117 ? 10.582 -15.119 -4.880 1.00 94.94 117 ASP A N 1
ATOM 929 C CA . ASP A 1 117 ? 9.259 -15.311 -4.300 1.00 94.94 117 ASP A CA 1
ATOM 930 C C . ASP A 1 117 ? 8.809 -14.027 -3.617 1.00 94.94 117 ASP A C 1
ATOM 932 O O . ASP A 1 117 ? 9.335 -13.622 -2.576 1.00 94.94 117 ASP A O 1
ATOM 936 N N . VAL A 1 118 ? 7.832 -13.362 -4.225 1.00 93.81 118 VAL A N 1
ATOM 937 C CA . VAL A 1 118 ? 7.271 -12.129 -3.689 1.00 93.81 118 VAL A CA 1
ATOM 938 C C . VAL A 1 118 ? 6.152 -12.480 -2.722 1.00 93.81 118 VAL A C 1
ATOM 940 O O . VAL A 1 118 ? 5.154 -13.103 -3.088 1.00 93.81 118 VAL A O 1
ATOM 943 N N . MET A 1 119 ? 6.308 -12.058 -1.473 1.00 94.00 119 MET A N 1
ATOM 944 C CA . MET A 1 119 ? 5.318 -12.264 -0.424 1.00 94.00 119 MET A CA 1
ATOM 945 C C . MET A 1 119 ? 4.825 -10.916 0.076 1.00 94.00 119 MET A C 1
ATOM 947 O O . MET A 1 119 ? 5.606 -10.107 0.563 1.00 94.00 119 MET A O 1
ATOM 951 N N . VAL A 1 120 ? 3.526 -10.673 -0.027 1.00 91.75 120 VAL A N 1
ATOM 952 C CA . VAL A 1 120 ? 2.905 -9.416 0.391 1.00 91.75 120 VAL A CA 1
ATOM 953 C C . VAL A 1 120 ? 1.999 -9.690 1.586 1.00 91.75 120 VAL A C 1
ATOM 955 O O . VAL A 1 120 ? 1.071 -10.491 1.476 1.00 91.75 120 VAL A O 1
ATOM 958 N N . ASP A 1 121 ? 2.259 -9.037 2.716 1.00 90.06 121 ASP A N 1
ATOM 959 C CA . ASP A 1 121 ? 1.352 -9.025 3.865 1.00 90.06 121 ASP A CA 1
ATOM 960 C C . ASP A 1 121 ? 0.409 -7.821 3.781 1.00 90.06 121 ASP A C 1
ATOM 962 O O . ASP A 1 121 ? 0.869 -6.692 3.669 1.00 90.06 121 ASP A O 1
ATOM 966 N N . GLU A 1 122 ? -0.899 -8.062 3.866 1.00 83.75 122 GLU A N 1
ATOM 967 C CA . GLU A 1 122 ? -1.973 -7.125 3.505 1.00 83.75 122 GLU A CA 1
ATOM 968 C C . GLU A 1 122 ? -2.055 -6.815 1.993 1.00 83.75 122 GLU A C 1
ATOM 970 O O . GLU A 1 122 ? -1.272 -7.285 1.168 1.00 83.75 122 GLU A O 1
ATOM 975 N N . VAL A 1 123 ? -3.106 -6.096 1.582 1.00 77.19 123 VAL A N 1
ATOM 976 C CA . VAL A 1 123 ? -3.330 -5.746 0.167 1.00 77.19 123 VAL A CA 1
ATOM 977 C C . VAL A 1 123 ? -2.533 -4.509 -0.217 1.00 77.19 123 VAL A C 1
ATOM 979 O O . VAL A 1 123 ? -2.692 -3.448 0.386 1.00 77.19 123 VAL A O 1
ATOM 982 N N . LEU A 1 124 ? -1.772 -4.616 -1.311 1.00 79.94 124 LEU A N 1
ATOM 983 C CA . LEU A 1 124 ? -1.175 -3.457 -1.969 1.00 79.94 124 LEU A CA 1
ATOM 984 C C . LEU A 1 124 ? -2.253 -2.519 -2.505 1.00 79.94 124 LEU A C 1
ATOM 986 O O . LEU A 1 124 ? -3.264 -2.947 -3.068 1.00 79.94 124 LEU A O 1
ATOM 990 N N . SER A 1 125 ? -1.982 -1.220 -2.417 1.00 81.81 125 SER A N 1
ATOM 991 C CA . SER A 1 125 ? -2.725 -0.247 -3.207 1.00 81.81 125 SER A CA 1
ATOM 992 C C . SER A 1 125 ? -2.454 -0.516 -4.685 1.00 81.81 125 SER A C 1
ATOM 994 O O . SER A 1 125 ? -1.324 -0.378 -5.147 1.00 81.81 125 SER A O 1
ATOM 996 N N . VAL A 1 126 ? -3.486 -0.934 -5.418 1.00 87.00 126 VAL A N 1
ATOM 997 C CA . VAL A 1 126 ? -3.390 -1.206 -6.862 1.00 87.00 126 VAL A CA 1
ATOM 998 C C . VAL A 1 126 ? -3.801 -0.029 -7.724 1.00 87.00 126 VAL A C 1
ATOM 1000 O O . VAL A 1 126 ? -3.491 -0.018 -8.908 1.00 87.00 126 VAL A O 1
ATOM 1003 N N . ALA A 1 127 ? -4.514 0.940 -7.150 1.00 88.56 127 ALA A N 1
ATOM 1004 C CA . ALA A 1 127 ? -4.934 2.144 -7.843 1.00 88.56 127 ALA A CA 1
ATOM 1005 C C . ALA A 1 127 ? -5.207 3.272 -6.845 1.00 88.56 127 ALA A C 1
ATOM 1007 O O . ALA A 1 127 ? -5.844 3.051 -5.812 1.00 88.56 127 ALA A O 1
ATOM 1008 N N . HIS A 1 128 ? -4.764 4.488 -7.157 1.00 88.44 128 HIS A N 1
ATOM 1009 C CA . HIS A 1 128 ? -5.133 5.689 -6.406 1.00 88.44 128 HIS A CA 1
ATOM 1010 C C . HIS A 1 128 ? -5.025 6.947 -7.274 1.00 88.44 128 HIS A C 1
ATOM 1012 O O . HIS A 1 128 ? -4.318 6.977 -8.278 1.00 88.44 128 HIS A O 1
ATOM 1018 N N . SER A 1 129 ? -5.744 8.005 -6.895 1.00 91.06 129 SER A N 1
ATOM 1019 C CA . SER A 1 129 ? -5.668 9.281 -7.612 1.00 91.06 129 SER A CA 1
ATOM 1020 C C . SER A 1 129 ? -4.322 9.959 -7.365 1.00 91.06 129 SER A C 1
ATOM 1022 O O . SER A 1 129 ? -3.933 10.164 -6.217 1.00 91.06 129 SER A O 1
ATOM 1024 N N . VAL A 1 130 ? -3.668 10.371 -8.449 1.00 91.00 130 VAL A N 1
ATOM 1025 C CA . VAL A 1 130 ? -2.416 11.149 -8.449 1.00 91.00 130 VAL A CA 1
ATOM 1026 C C . VAL A 1 130 ? -2.609 12.524 -9.081 1.00 91.00 130 VAL A C 1
ATOM 1028 O O . VAL A 1 130 ? -1.663 13.201 -9.459 1.00 91.00 130 VAL A O 1
ATOM 1031 N N . THR A 1 131 ? -3.857 12.983 -9.184 1.00 89.56 131 THR A N 1
ATOM 1032 C CA . THR A 1 131 ? -4.179 14.258 -9.853 1.00 89.56 131 THR A CA 1
ATOM 1033 C C . THR A 1 131 ? -3.487 15.453 -9.180 1.00 89.56 131 THR A C 1
ATOM 1035 O O . THR A 1 131 ? -3.149 16.436 -9.833 1.00 89.56 131 THR A O 1
ATOM 1038 N N . GLN A 1 132 ? -3.216 15.367 -7.873 1.00 86.00 132 GLN A N 1
ATOM 1039 C CA . GLN A 1 132 ? -2.498 16.413 -7.137 1.00 86.00 132 GLN A CA 1
ATOM 1040 C C . GLN A 1 132 ? -1.038 16.577 -7.582 1.00 86.00 132 GLN A C 1
ATOM 1042 O O . GLN A 1 132 ? -0.494 17.668 -7.432 1.00 86.00 132 GLN A O 1
ATOM 1047 N N . GLU A 1 133 ? -0.428 15.554 -8.189 1.00 86.12 133 GLU A N 1
ATOM 1048 C CA . GLU A 1 133 ? 0.949 15.608 -8.702 1.00 86.12 133 GLU A CA 1
ATOM 1049 C C . GLU A 1 133 ? 1.117 16.615 -9.851 1.00 86.12 133 GLU A C 1
ATOM 1051 O O . GLU A 1 133 ? 2.237 16.996 -10.184 1.00 86.12 133 GLU A O 1
ATOM 1056 N N . VAL A 1 134 ? 0.011 17.084 -10.442 1.00 83.81 134 VAL A N 1
ATOM 1057 C CA . VAL A 1 134 ? -0.010 18.174 -11.432 1.00 83.81 134 VAL A CA 1
ATOM 1058 C C . VAL A 1 134 ? 0.339 19.521 -10.790 1.00 83.81 134 VAL A C 1
ATOM 1060 O O . VAL A 1 134 ? 0.842 20.418 -11.459 1.00 83.81 134 VAL A O 1
ATOM 1063 N N . MET A 1 135 ? 0.088 19.688 -9.490 1.00 80.94 135 MET A N 1
ATOM 1064 C CA . MET A 1 135 ? 0.128 20.982 -8.804 1.00 80.94 135 MET A CA 1
ATOM 1065 C C . MET A 1 135 ? 1.535 21.378 -8.344 1.00 80.94 135 MET A C 1
ATOM 1067 O O . MET A 1 135 ? 1.742 21.740 -7.179 1.00 80.94 135 MET A O 1
ATOM 1071 N N . THR A 1 136 ? 2.497 21.361 -9.267 1.00 80.56 136 THR A N 1
ATOM 1072 C CA . THR A 1 136 ? 3.844 21.884 -9.022 1.00 80.56 136 THR A CA 1
ATOM 1073 C C . THR A 1 136 ? 3.813 23.404 -8.828 1.00 80.56 136 THR A C 1
ATOM 1075 O O . THR A 1 136 ? 2.872 24.098 -9.226 1.00 80.56 136 THR A O 1
ATOM 1078 N N . THR A 1 137 ? 4.857 23.959 -8.208 1.00 78.31 137 THR A N 1
ATOM 1079 C CA . THR A 1 137 ? 4.985 25.416 -8.042 1.00 78.31 137 THR A CA 1
ATOM 1080 C C . THR A 1 137 ? 4.972 26.140 -9.392 1.00 78.31 137 THR A C 1
ATOM 1082 O O . THR A 1 137 ? 4.322 27.179 -9.510 1.00 78.31 137 THR A O 1
ATOM 1085 N N . GLY A 1 138 ? 5.623 25.576 -10.418 1.00 79.56 138 GLY A N 1
ATOM 1086 C CA . GLY A 1 138 ? 5.609 26.125 -11.777 1.00 79.56 138 GLY A CA 1
ATOM 1087 C C . GLY A 1 138 ? 4.230 26.045 -12.434 1.00 79.56 138 GLY A C 1
ATOM 1088 O O . GLY A 1 138 ? 3.771 27.034 -12.997 1.00 79.56 138 GLY A O 1
ATOM 1089 N N . ALA A 1 139 ? 3.519 24.923 -12.276 1.00 79.25 139 ALA A N 1
ATOM 1090 C CA . ALA A 1 139 ? 2.186 24.735 -12.846 1.00 79.25 139 ALA A CA 1
ATOM 1091 C C . ALA A 1 139 ? 1.178 25.734 -12.255 1.00 79.25 139 ALA A C 1
ATOM 1093 O O . ALA A 1 139 ? 0.425 26.379 -12.984 1.00 79.25 139 ALA A O 1
ATOM 1094 N N . LYS A 1 140 ? 1.224 25.949 -10.932 1.00 79.69 140 LYS A N 1
ATOM 1095 C CA . LYS A 1 140 ? 0.401 26.969 -10.259 1.00 79.69 140 LYS A CA 1
ATOM 1096 C C . LYS A 1 140 ? 0.697 28.379 -10.772 1.00 79.69 140 LYS A C 1
ATOM 1098 O O . LYS A 1 140 ? -0.236 29.145 -10.995 1.00 79.69 140 LYS A O 1
ATOM 1103 N N . ALA A 1 141 ? 1.973 28.721 -10.965 1.00 77.75 141 ALA A N 1
ATOM 1104 C CA . ALA A 1 141 ? 2.376 30.025 -11.493 1.00 77.75 141 ALA A CA 1
ATOM 1105 C C . ALA A 1 141 ? 1.895 30.251 -12.939 1.00 77.75 141 ALA A C 1
ATOM 1107 O O . ALA A 1 141 ? 1.605 31.385 -13.311 1.00 77.75 141 ALA A O 1
ATOM 1108 N N . GLN A 1 142 ? 1.749 29.181 -13.725 1.00 73.00 142 GLN A N 1
ATOM 1109 C CA . GLN A 1 142 ? 1.177 29.209 -15.076 1.00 73.00 142 GLN A CA 1
ATOM 1110 C C . GLN A 1 142 ? -0.362 29.148 -15.104 1.00 73.00 142 GLN A C 1
ATOM 1112 O O . GLN A 1 142 ? -0.958 29.080 -16.175 1.00 73.00 142 GLN A O 1
ATOM 1117 N N . GLY A 1 143 ? -1.032 29.187 -13.947 1.00 73.19 143 GLY A N 1
ATOM 1118 C CA . GLY A 1 143 ? -2.494 29.155 -13.873 1.00 73.19 143 GLY A CA 1
ATOM 1119 C C . GLY A 1 143 ? -3.109 27.777 -14.132 1.00 73.19 143 GLY A C 1
ATOM 1120 O O . GLY A 1 143 ? -4.318 27.682 -14.349 1.00 73.19 143 GLY A O 1
ATOM 1121 N N . VAL A 1 144 ? -2.316 26.702 -14.080 1.00 72.44 144 VAL A N 1
ATOM 1122 C CA . VAL A 1 144 ? -2.825 25.332 -14.196 1.00 72.44 144 VAL A CA 1
ATOM 1123 C C . VAL A 1 144 ? -3.622 24.992 -12.940 1.00 72.44 144 VAL A C 1
ATOM 1125 O O . VAL A 1 144 ? -3.135 25.107 -11.812 1.00 72.44 144 VAL A O 1
ATOM 1128 N N . SER A 1 145 ? -4.867 24.563 -13.133 1.00 69.56 145 SER A N 1
ATOM 1129 C CA . SER A 1 145 ? -5.711 24.042 -12.059 1.00 69.56 145 SER A CA 1
ATOM 1130 C C . SER A 1 145 ? -5.757 22.514 -12.108 1.00 69.56 145 SER A C 1
ATOM 1132 O O . SER A 1 145 ? -5.562 21.911 -13.162 1.00 69.56 145 SER A O 1
ATOM 1134 N N . ILE A 1 146 ? -6.094 21.880 -10.978 1.00 64.44 146 ILE A N 1
ATOM 1135 C CA . ILE A 1 146 ? -6.332 20.422 -10.875 1.00 64.44 146 ILE A CA 1
ATOM 1136 C C . ILE A 1 146 ? -7.340 19.944 -11.938 1.00 64.44 146 ILE A C 1
ATOM 1138 O O . ILE A 1 146 ? -7.295 18.799 -12.372 1.00 64.44 146 ILE A O 1
ATOM 1142 N N . GLN A 1 147 ? -8.234 20.832 -12.383 1.00 64.44 147 GLN A N 1
ATOM 1143 C CA . GLN A 1 147 ? -9.258 20.557 -13.385 1.00 64.44 147 GLN A CA 1
ATOM 1144 C C . GLN A 1 147 ? -8.755 20.643 -14.837 1.00 64.44 147 GLN A C 1
ATOM 1146 O O . GLN A 1 147 ? -9.570 20.515 -15.735 1.00 64.44 147 GLN A O 1
ATOM 1151 N N . SER A 1 148 ? -7.469 20.906 -15.108 1.00 72.62 148 SER A N 1
ATOM 1152 C CA . SER A 1 148 ? -6.969 21.064 -16.486 1.00 72.62 148 SER A CA 1
ATOM 1153 C C . SER A 1 148 ? -5.518 20.601 -16.663 1.00 72.62 148 SER A C 1
ATOM 1155 O O . SER A 1 148 ? -4.662 21.318 -17.179 1.00 72.62 148 SER A O 1
ATOM 1157 N N . TRP A 1 149 ? -5.211 19.366 -16.252 1.00 86.06 149 TRP A N 1
ATOM 1158 C CA . TRP A 1 149 ? -3.922 18.758 -16.610 1.00 86.06 149 TRP A CA 1
ATOM 1159 C C . TRP A 1 149 ? -3.799 18.574 -18.135 1.00 86.06 149 TRP A C 1
ATOM 1161 O O . TRP A 1 149 ? -2.704 18.688 -18.676 1.00 86.06 149 TRP A O 1
ATOM 1171 N N . LYS A 1 150 ? -4.924 18.360 -18.838 1.00 84.94 150 LYS A N 1
ATOM 1172 C CA . LYS A 1 150 ? -4.970 18.232 -20.301 1.00 84.94 150 LYS A CA 1
ATOM 1173 C C . LYS A 1 150 ? -4.392 19.454 -21.013 1.00 84.94 150 LYS A C 1
ATOM 1175 O O . LYS A 1 150 ? -3.604 19.268 -21.929 1.00 84.94 150 LYS A O 1
ATOM 1180 N N . GLY A 1 151 ? -4.684 20.666 -20.535 1.00 83.88 151 GLY A N 1
ATOM 1181 C CA . GLY A 1 151 ? -4.130 21.889 -21.120 1.00 83.88 151 GLY A CA 1
ATOM 1182 C C . GLY A 1 151 ? -2.604 21.900 -21.110 1.00 83.88 151 GLY A C 1
ATOM 1183 O O . GLY A 1 151 ? -1.970 22.136 -22.132 1.00 83.88 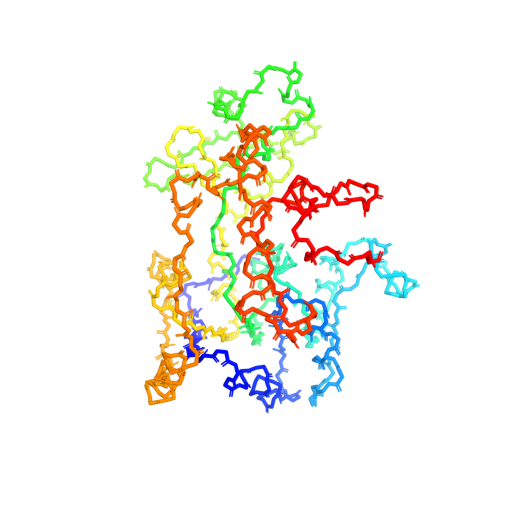151 GLY A O 1
ATOM 1184 N N . LEU A 1 152 ? -1.999 21.571 -19.965 1.00 87.44 152 LEU A N 1
ATOM 1185 C CA . LEU A 1 152 ? -0.543 21.563 -19.857 1.00 87.44 152 LEU A CA 1
ATOM 1186 C C . LEU A 1 152 ? 0.095 20.349 -20.534 1.00 87.44 152 LEU A C 1
ATOM 1188 O O . LEU A 1 152 ? 1.138 20.504 -21.146 1.00 87.44 152 LEU A O 1
ATOM 1192 N N . TYR A 1 153 ? -0.455 19.143 -20.391 1.00 91.19 153 TYR A N 1
ATOM 1193 C CA . TYR A 1 153 ? 0.231 17.928 -20.845 1.00 91.19 153 TYR A CA 1
ATOM 1194 C C . TYR A 1 153 ? -0.206 17.472 -22.239 1.00 91.19 153 TYR A C 1
ATOM 1196 O O . TYR A 1 153 ? 0.639 17.037 -23.014 1.00 91.19 153 TYR A O 1
ATOM 1204 N N . ILE A 1 154 ? -1.490 17.563 -22.579 1.00 91.38 154 ILE A N 1
ATOM 1205 C CA . ILE A 1 154 ? -2.033 17.056 -23.848 1.00 91.38 154 ILE A CA 1
ATOM 1206 C C . ILE A 1 154 ? -2.006 18.135 -24.929 1.00 91.38 154 ILE A C 1
ATOM 1208 O O . ILE A 1 154 ? -1.433 17.900 -25.990 1.00 91.38 154 ILE A O 1
ATOM 1212 N N . ASP A 1 155 ? -2.552 19.322 -24.657 1.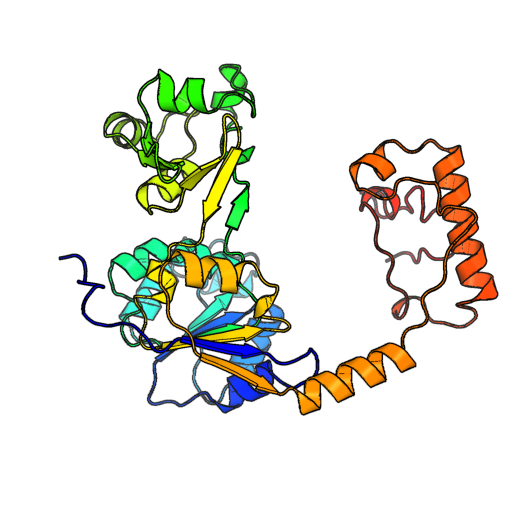00 90.00 155 ASP A N 1
ATOM 1213 C CA . ASP A 1 155 ? -2.697 20.376 -25.675 1.00 90.00 155 ASP A CA 1
ATOM 1214 C C . ASP A 1 155 ? -1.333 20.942 -26.096 1.00 90.00 155 ASP A C 1
ATOM 1216 O O . ASP A 1 155 ? -1.072 21.175 -27.276 1.00 90.00 155 ASP A O 1
ATOM 1220 N N . GLU A 1 156 ? -0.405 21.059 -25.145 1.00 90.06 156 GLU A N 1
ATOM 1221 C CA . GLU A 1 156 ? 0.994 21.389 -25.421 1.00 90.06 156 GLU A CA 1
ATOM 1222 C C . GLU A 1 156 ? 1.793 20.200 -25.991 1.00 90.06 156 GLU A C 1
ATOM 1224 O O . GLU A 1 156 ? 2.983 20.333 -26.275 1.00 90.06 156 GLU A O 1
ATOM 1229 N N . GLY A 1 157 ? 1.197 19.021 -26.170 1.00 92.75 157 GLY A N 1
ATOM 1230 C CA . GLY A 1 157 ? 1.839 17.871 -26.812 1.00 92.75 157 GLY A CA 1
ATOM 1231 C C . GLY A 1 157 ? 2.979 17.247 -26.005 1.00 92.75 157 GLY A C 1
ATOM 1232 O O . GLY A 1 157 ? 3.945 16.757 -26.588 1.00 92.75 157 GLY A O 1
ATOM 1233 N N . PHE A 1 158 ? 2.912 17.290 -24.673 1.00 94.31 158 PHE A N 1
ATOM 1234 C CA . PHE A 1 158 ? 3.833 16.556 -23.803 1.00 94.31 158 PHE A CA 1
ATOM 1235 C C . PHE A 1 158 ? 3.409 15.094 -23.612 1.00 94.31 158 PHE A C 1
ATOM 1237 O O . PHE A 1 158 ? 4.276 14.238 -23.447 1.00 94.31 158 PHE A O 1
ATOM 1244 N N . ALA A 1 159 ? 2.123 14.777 -23.703 1.00 95.38 159 ALA A N 1
ATOM 1245 C CA . ALA A 1 159 ? 1.596 13.429 -23.565 1.00 95.38 159 ALA A CA 1
ATOM 1246 C C . ALA A 1 159 ? 0.445 13.163 -24.541 1.00 95.38 159 ALA A C 1
ATOM 1248 O O . ALA A 1 159 ? -0.179 14.086 -25.062 1.00 95.38 159 ALA A O 1
ATOM 1249 N N . THR A 1 160 ? 0.146 11.887 -24.754 1.00 95.75 160 THR A N 1
ATOM 1250 C CA . THR A 1 160 ? -1.069 11.415 -25.427 1.00 95.75 160 THR A CA 1
ATOM 1251 C C . THR A 1 160 ? -1.826 10.463 -24.507 1.00 95.75 160 THR A C 1
ATOM 1253 O O . THR A 1 160 ? -1.260 9.932 -23.550 1.00 95.75 160 THR A O 1
ATOM 1256 N N . VAL A 1 161 ? -3.119 10.272 -24.770 1.00 95.38 161 VAL A N 1
ATOM 1257 C CA . VAL A 1 161 ? -3.962 9.328 -24.029 1.00 95.38 161 VAL A CA 1
ATOM 1258 C C . VAL A 1 161 ? -4.517 8.303 -25.001 1.00 95.38 161 VAL A C 1
ATOM 1260 O O . VAL A 1 161 ? -5.059 8.668 -26.043 1.00 95.38 161 VAL A O 1
ATOM 1263 N N . ASP A 1 162 ? -4.381 7.033 -24.648 1.00 94.19 162 ASP A N 1
ATOM 1264 C CA . ASP A 1 162 ? -5.040 5.935 -25.334 1.00 94.19 162 ASP A CA 1
ATOM 1265 C C . ASP A 1 162 ? -6.567 6.069 -25.180 1.00 94.19 162 ASP A C 1
ATOM 1267 O O . ASP A 1 162 ? -7.061 6.104 -24.049 1.00 94.19 162 ASP A O 1
ATOM 1271 N N . PRO A 1 163 ? -7.333 6.174 -26.276 1.00 90.50 163 PRO A N 1
ATOM 1272 C CA . PRO A 1 163 ? -8.768 6.431 -26.195 1.00 90.50 163 PRO A CA 1
ATOM 1273 C C . PRO A 1 163 ? -9.571 5.249 -25.636 1.00 90.50 163 PRO A C 1
ATOM 1275 O O . PRO A 1 163 ? -10.657 5.472 -25.100 1.00 90.50 163 PRO A O 1
ATOM 1278 N N . ASP A 1 164 ? -9.055 4.022 -25.737 1.00 89.88 164 ASP A N 1
ATOM 1279 C CA . ASP A 1 164 ? -9.765 2.805 -25.338 1.00 89.88 164 ASP A CA 1
ATOM 1280 C C . ASP A 1 164 ? -9.478 2.437 -23.877 1.00 89.88 164 ASP A C 1
ATOM 1282 O O . ASP A 1 164 ? -10.360 1.974 -23.151 1.00 89.88 164 ASP A O 1
ATOM 1286 N N . THR A 1 165 ? -8.241 2.654 -23.429 1.00 89.12 165 THR A N 1
ATOM 1287 C CA . THR A 1 165 ? -7.776 2.267 -22.088 1.00 89.12 165 THR A CA 1
ATOM 1288 C C . THR A 1 165 ? -7.631 3.444 -21.128 1.00 89.12 165 THR A C 1
ATOM 1290 O O . THR A 1 165 ? -7.619 3.247 -19.913 1.00 89.12 165 THR A O 1
ATOM 1293 N N . GLY A 1 166 ? -7.507 4.669 -21.645 1.00 92.69 166 GLY A N 1
ATOM 1294 C CA . GLY A 1 166 ? -7.177 5.857 -20.862 1.00 92.69 166 GLY A CA 1
ATOM 1295 C C . GLY A 1 166 ? -5.702 5.948 -20.458 1.00 92.69 166 GLY A C 1
ATOM 1296 O O . GLY A 1 166 ? -5.348 6.842 -19.692 1.00 92.69 166 GLY A O 1
ATOM 1297 N N . MET A 1 167 ? -4.825 5.056 -20.929 1.00 93.31 167 MET A N 1
ATOM 1298 C CA . MET A 1 167 ? -3.403 5.073 -20.572 1.00 93.31 167 MET A CA 1
ATOM 1299 C C . MET A 1 167 ? -2.694 6.322 -21.108 1.00 93.31 167 MET A C 1
ATOM 1301 O O . MET A 1 167 ? -2.914 6.731 -22.246 1.00 93.31 167 MET A O 1
ATOM 1305 N N . VAL A 1 168 ? -1.840 6.935 -20.287 1.00 95.06 168 VAL A N 1
ATOM 1306 C CA . VAL A 1 168 ? -1.095 8.152 -20.631 1.00 95.06 168 VAL A CA 1
ATOM 1307 C C . VAL A 1 168 ? 0.311 7.787 -21.096 1.00 95.06 168 VAL A C 1
ATOM 1309 O O . VAL A 1 168 ? 1.094 7.234 -20.324 1.00 95.06 168 VAL A O 1
ATOM 1312 N N . TYR A 1 169 ? 0.663 8.173 -22.321 1.00 94.12 169 TYR A N 1
ATOM 1313 C CA . TYR A 1 169 ? 2.002 7.983 -22.875 1.00 94.12 169 TYR A CA 1
ATOM 1314 C C . TYR A 1 169 ? 2.777 9.303 -22.902 1.00 94.12 169 TYR A C 1
ATOM 1316 O O . TYR A 1 169 ? 2.257 10.309 -23.400 1.00 94.12 169 TYR A O 1
ATOM 1324 N N . PRO A 1 170 ? 4.026 9.336 -22.407 1.00 94.75 170 PRO A N 1
ATOM 1325 C CA . PRO A 1 170 ? 4.863 10.515 -22.535 1.00 94.75 170 PRO A CA 1
ATOM 1326 C C . PRO A 1 170 ? 5.407 10.634 -23.965 1.00 94.75 170 PRO A C 1
ATOM 1328 O O . PRO A 1 170 ? 5.808 9.646 -24.576 1.00 94.75 170 PRO A O 1
ATOM 1331 N N . SER A 1 171 ? 5.465 11.855 -24.491 1.00 95.38 171 SER A N 1
ATOM 1332 C CA . SER A 1 171 ? 6.115 12.150 -25.775 1.00 95.38 171 SER A CA 1
ATOM 1333 C C . SER A 1 171 ? 7.619 12.406 -25.615 1.00 95.38 171 SER A C 1
ATOM 1335 O O . SER A 1 171 ? 8.090 12.802 -24.542 1.00 95.38 171 SER A O 1
ATOM 1337 N N . ASP A 1 172 ? 8.359 12.346 -26.724 1.00 95.44 172 ASP A N 1
ATOM 1338 C CA . ASP A 1 172 ? 9.755 12.804 -26.802 1.00 95.44 172 ASP A CA 1
ATOM 1339 C C . ASP A 1 172 ? 9.929 14.256 -26.323 1.00 95.44 172 ASP A C 1
ATOM 1341 O O . ASP A 1 172 ? 10.977 14.630 -25.786 1.00 95.44 172 ASP A O 1
ATOM 1345 N N . LYS A 1 173 ? 8.903 15.101 -26.515 1.00 95.62 173 LYS A N 1
ATOM 1346 C CA . LYS A 1 173 ? 8.917 16.495 -26.053 1.00 95.62 173 LYS A CA 1
ATOM 1347 C C . LYS A 1 173 ? 8.992 16.552 -24.529 1.00 95.62 173 LYS A C 1
ATOM 1349 O O . LYS A 1 173 ? 9.754 17.363 -24.004 1.00 95.62 173 LYS A O 1
ATOM 1354 N N . TRP A 1 174 ? 8.232 15.710 -23.828 1.00 94.38 174 TRP A N 1
ATOM 1355 C CA . TRP A 1 174 ? 8.257 15.642 -22.365 1.00 94.38 174 TRP A CA 1
ATOM 1356 C C . TRP A 1 174 ? 9.582 15.089 -21.861 1.00 94.38 174 TRP A C 1
ATOM 1358 O O . TRP A 1 174 ? 10.190 15.691 -20.980 1.00 94.38 174 TRP A O 1
ATOM 1368 N N . GLU A 1 175 ? 10.103 14.041 -22.495 1.00 93.00 175 GLU A N 1
ATOM 1369 C CA . GLU A 1 175 ? 11.391 13.448 -22.125 1.00 93.00 175 GLU A CA 1
ATOM 1370 C C . GLU A 1 175 ? 12.549 14.459 -22.186 1.00 93.00 175 GLU A C 1
ATOM 1372 O O . GLU A 1 175 ? 13.352 14.553 -21.253 1.00 93.00 175 GLU A O 1
ATOM 1377 N N . ARG A 1 176 ? 12.587 15.295 -23.232 1.00 94.25 176 ARG A N 1
ATOM 1378 C CA . ARG A 1 176 ? 13.606 16.349 -23.398 1.00 94.25 176 ARG A CA 1
ATOM 1379 C C . ARG A 1 176 ? 13.417 17.556 -22.479 1.00 94.25 176 ARG A C 1
ATOM 1381 O O . ARG A 1 176 ? 14.355 18.328 -22.306 1.00 94.25 176 ARG A O 1
ATOM 1388 N N . LYS A 1 177 ? 12.211 17.768 -21.946 1.00 92.25 177 LYS A N 1
ATOM 1389 C CA . LYS A 1 177 ? 11.838 18.969 -21.178 1.00 92.25 177 LYS A CA 1
ATOM 1390 C C . LYS A 1 177 ? 11.427 18.670 -19.736 1.00 92.25 177 LYS A C 1
ATOM 1392 O O . LYS A 1 177 ? 10.873 19.540 -19.077 1.00 92.25 177 LYS A O 1
ATOM 1397 N N . GLN A 1 178 ? 11.728 17.479 -19.224 1.00 84.94 178 GLN A N 1
ATOM 1398 C CA . GLN A 1 178 ? 11.337 17.027 -17.883 1.00 84.94 178 GLN A CA 1
ATOM 1399 C C . GLN A 1 178 ? 11.829 17.915 -16.720 1.00 84.94 178 GLN A C 1
ATOM 1401 O O . GLN A 1 178 ? 11.333 17.788 -15.603 1.00 84.94 178 GLN A O 1
ATOM 1406 N N . ASP A 1 179 ? 12.804 18.797 -16.959 1.00 87.88 179 ASP A N 1
ATOM 1407 C CA . ASP A 1 179 ? 13.333 19.736 -15.962 1.00 87.88 179 ASP A CA 1
ATOM 1408 C C . ASP A 1 179 ? 12.556 21.056 -15.866 1.00 87.88 179 ASP A C 1
ATOM 1410 O O . ASP A 1 179 ? 12.865 21.885 -15.008 1.00 87.88 179 ASP A O 1
ATOM 1414 N N . LEU A 1 180 ? 11.544 21.261 -16.715 1.00 88.19 180 LEU A N 1
ATOM 1415 C CA . LEU A 1 180 ? 10.665 22.421 -16.610 1.00 88.19 180 LEU A CA 1
ATOM 1416 C C . LEU A 1 180 ? 9.903 22.411 -15.270 1.00 88.19 180 LEU A C 1
ATOM 1418 O O . LEU A 1 180 ? 9.338 21.379 -14.901 1.00 88.19 180 LEU A O 1
ATOM 1422 N N . PRO A 1 181 ? 9.846 23.542 -14.542 1.00 86.50 181 PRO A N 1
ATOM 1423 C CA . PRO A 1 181 ? 9.247 23.607 -13.207 1.00 86.50 181 PRO A CA 1
ATOM 1424 C C . PRO A 1 181 ? 7.735 23.332 -13.191 1.00 86.50 181 PRO A C 1
ATOM 1426 O O . PRO A 1 181 ? 7.186 22.959 -12.152 1.00 86.50 181 PRO A O 1
ATOM 1429 N N . GLU A 1 182 ? 7.045 23.531 -14.311 1.00 87.94 182 GLU A N 1
ATOM 1430 C CA . GLU A 1 182 ? 5.632 23.204 -14.506 1.00 87.94 182 GLU A CA 1
ATOM 1431 C C . GLU A 1 182 ? 5.366 21.706 -14.714 1.00 87.94 182 GLU A C 1
ATOM 1433 O O . GLU A 1 182 ? 4.248 21.254 -14.479 1.00 87.94 182 GLU A O 1
ATOM 1438 N N . LEU A 1 183 ? 6.378 20.917 -15.091 1.00 90.38 183 LEU A N 1
ATOM 1439 C CA . LEU A 1 183 ? 6.211 19.493 -15.367 1.00 90.38 183 LEU A CA 1
ATOM 1440 C C . LEU A 1 183 ? 6.534 18.639 -14.138 1.00 90.38 183 LEU A C 1
ATOM 1442 O O . LEU A 1 183 ? 7.531 18.824 -13.440 1.00 90.38 183 LEU A O 1
ATOM 1446 N N . SER A 1 184 ? 5.684 17.648 -13.887 1.00 90.50 184 SER A N 1
ATOM 1447 C CA . SER A 1 184 ? 5.854 16.706 -12.790 1.00 90.50 184 SER A CA 1
ATOM 1448 C C . SER A 1 184 ? 6.764 15.555 -13.207 1.00 90.50 184 SER A C 1
ATOM 1450 O O . SER A 1 184 ? 6.415 14.737 -14.064 1.00 90.50 184 SER A O 1
ATOM 1452 N N . LYS A 1 185 ? 7.927 15.458 -12.554 1.00 87.62 185 LYS A N 1
ATOM 1453 C CA . LYS A 1 185 ? 8.851 14.319 -12.705 1.00 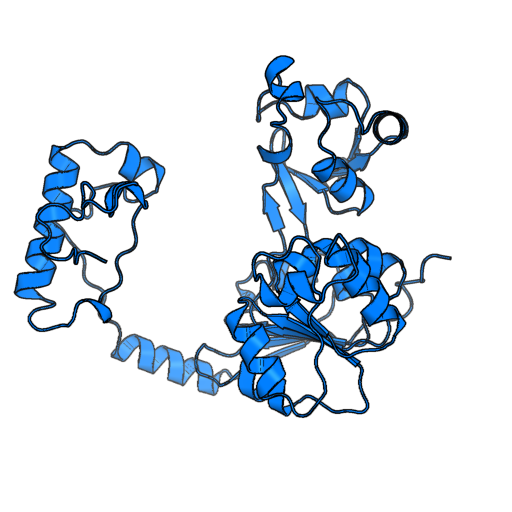87.62 185 LYS A CA 1
ATOM 1454 C C . LYS A 1 185 ? 8.209 13.004 -12.255 1.00 87.62 185 LYS A C 1
ATOM 1456 O O . LYS A 1 185 ? 8.490 11.954 -12.834 1.00 87.62 185 LYS A O 1
ATOM 1461 N N . THR A 1 186 ? 7.325 13.069 -11.259 1.00 87.00 186 THR A N 1
ATOM 1462 C CA . THR A 1 186 ? 6.541 11.928 -10.775 1.00 87.00 186 THR A CA 1
ATOM 1463 C C . THR A 1 186 ? 5.618 11.410 -11.874 1.00 87.00 186 THR A C 1
ATOM 1465 O O . THR A 1 186 ? 5.710 10.239 -12.236 1.00 87.00 186 THR A O 1
ATOM 1468 N N . LEU A 1 187 ? 4.800 12.284 -12.476 1.00 91.12 187 LEU A N 1
ATOM 1469 C CA . LEU A 1 187 ? 3.888 11.887 -13.555 1.00 91.12 187 LEU A CA 1
ATOM 1470 C C . LEU A 1 187 ? 4.640 11.360 -14.777 1.00 91.12 187 LEU A C 1
ATOM 1472 O O . LEU A 1 187 ? 4.218 10.367 -15.361 1.00 91.12 187 LEU A O 1
ATOM 1476 N N . PHE A 1 188 ? 5.776 11.970 -15.128 1.00 90.25 188 PHE A N 1
ATOM 1477 C CA . PHE A 1 188 ? 6.620 11.473 -16.215 1.00 90.25 188 PHE A CA 1
ATOM 1478 C C . PHE A 1 188 ? 7.093 10.041 -15.946 1.00 90.25 188 PHE A C 1
ATOM 1480 O O . PHE A 1 188 ? 6.978 9.175 -16.810 1.00 90.25 188 PHE A O 1
ATOM 1487 N N . SER A 1 189 ? 7.575 9.780 -14.727 1.00 84.12 189 SER A N 1
ATOM 1488 C CA . SER A 1 189 ? 8.040 8.451 -14.320 1.00 84.12 189 SER A CA 1
ATOM 1489 C C . SER A 1 189 ? 6.905 7.423 -14.363 1.00 84.12 189 SER A C 1
ATOM 1491 O O . SER A 1 189 ? 7.101 6.319 -14.863 1.00 84.12 189 SER A O 1
ATOM 1493 N N . MET A 1 190 ? 5.705 7.795 -13.903 1.00 88.00 190 MET A N 1
ATOM 1494 C CA . MET A 1 190 ? 4.527 6.924 -13.937 1.00 88.00 190 MET A CA 1
ATOM 1495 C C . MET A 1 190 ? 4.076 6.616 -15.371 1.00 88.00 190 MET A C 1
ATOM 1497 O O . MET A 1 190 ? 3.774 5.463 -15.681 1.00 88.00 190 MET A O 1
ATOM 1501 N N . ALA A 1 191 ? 4.064 7.621 -16.250 1.00 89.69 191 ALA A N 1
ATOM 1502 C CA . ALA A 1 191 ? 3.709 7.459 -17.658 1.00 89.69 191 ALA A CA 1
ATOM 1503 C C . ALA A 1 191 ? 4.729 6.575 -18.394 1.00 89.69 191 ALA A C 1
ATOM 1505 O O . ALA A 1 191 ? 4.348 5.668 -19.128 1.00 89.69 191 ALA A O 1
ATOM 1506 N N . LYS A 1 192 ? 6.032 6.771 -18.143 1.00 85.19 192 LYS A N 1
ATOM 1507 C CA . LYS A 1 192 ? 7.102 5.928 -18.707 1.00 85.19 192 LYS A CA 1
ATOM 1508 C C . LYS A 1 192 ? 7.014 4.478 -18.217 1.00 85.19 192 LYS A C 1
ATOM 1510 O O . LYS A 1 192 ? 7.371 3.567 -18.952 1.00 85.19 192 LYS A O 1
ATOM 1515 N N . ALA A 1 193 ? 6.532 4.270 -16.992 1.00 79.06 193 ALA A N 1
ATOM 1516 C CA . ALA A 1 193 ? 6.316 2.950 -16.406 1.00 79.06 193 ALA A CA 1
ATOM 1517 C C . ALA A 1 193 ? 4.970 2.303 -16.797 1.00 79.06 193 ALA A C 1
ATOM 1519 O O . ALA A 1 193 ? 4.622 1.280 -16.210 1.00 79.06 193 ALA A O 1
ATOM 1520 N N . GLU A 1 194 ? 4.210 2.892 -17.735 1.00 86.44 194 GLU A N 1
ATOM 1521 C CA . GLU A 1 194 ? 2.884 2.407 -18.171 1.00 86.44 194 GLU A CA 1
ATOM 1522 C C . GLU A 1 194 ? 1.906 2.221 -16.997 1.00 86.44 194 GLU A C 1
ATOM 1524 O O . GLU A 1 194 ? 1.168 1.245 -16.885 1.00 86.44 194 GLU A O 1
ATOM 1529 N N . SER A 1 195 ? 1.950 3.179 -16.070 1.00 88.31 195 SER A N 1
ATOM 1530 C CA . SER A 1 195 ? 1.253 3.126 -14.779 1.00 88.31 195 SER A CA 1
ATOM 1531 C C . SER A 1 195 ? 0.346 4.328 -14.532 1.00 88.31 195 SER A C 1
ATOM 1533 O O . SER A 1 195 ? -0.242 4.454 -13.461 1.00 88.31 195 SER A O 1
ATOM 1535 N N . LEU A 1 196 ? 0.244 5.236 -15.506 1.00 92.50 196 LEU A N 1
ATOM 1536 C CA . LEU A 1 196 ? -0.542 6.460 -15.416 1.00 92.50 196 LEU A CA 1
ATOM 1537 C C . LEU A 1 196 ? -1.745 6.391 -16.355 1.00 92.50 196 LEU A C 1
ATOM 1539 O O . LEU A 1 196 ? -1.587 6.204 -17.559 1.00 92.50 196 LEU A O 1
ATOM 1543 N N . PHE A 1 197 ? -2.936 6.615 -15.806 1.00 93.62 197 PHE A N 1
ATOM 1544 C CA . PHE A 1 197 ? -4.202 6.563 -16.528 1.00 93.62 197 PHE A CA 1
ATOM 1545 C C . PHE A 1 197 ? -4.995 7.852 -16.328 1.00 93.62 197 PHE A C 1
ATOM 1547 O O . PHE A 1 197 ? -5.043 8.418 -15.234 1.00 93.62 197 PHE A O 1
ATOM 1554 N N . SER A 1 198 ? -5.655 8.306 -17.386 1.00 93.56 198 SER A N 1
ATOM 1555 C CA . SER A 1 198 ? -6.642 9.372 -17.350 1.00 93.56 198 SER A CA 1
ATOM 1556 C C . SER A 1 198 ? -8.042 8.779 -17.244 1.00 93.56 198 SER A C 1
ATOM 1558 O O . SER A 1 198 ? -8.449 7.953 -18.056 1.00 93.56 198 SER A O 1
ATOM 1560 N N . VAL A 1 199 ? -8.795 9.231 -16.243 1.00 89.56 199 VAL A N 1
ATOM 1561 C CA . VAL A 1 199 ? -10.193 8.855 -16.036 1.00 89.56 199 VAL A CA 1
ATOM 1562 C C . VAL A 1 199 ? -11.066 10.089 -16.234 1.00 89.56 199 VAL A C 1
ATOM 1564 O O . VAL A 1 199 ? -10.988 11.068 -15.486 1.00 89.56 199 VAL A O 1
ATOM 1567 N N . GLY A 1 200 ? -11.915 10.040 -17.259 1.00 83.75 200 GLY A N 1
ATOM 1568 C CA . GLY A 1 200 ? -12.715 11.188 -17.673 1.00 83.75 200 GLY A CA 1
ATOM 1569 C C . GLY A 1 200 ? -11.835 12.343 -18.154 1.00 83.75 200 GLY A C 1
ATOM 1570 O O . GLY A 1 200 ? -10.891 12.155 -18.920 1.00 83.75 200 GLY A O 1
ATOM 1571 N N . GLU A 1 201 ? -12.155 13.566 -17.734 1.00 77.00 201 GLU A N 1
ATOM 1572 C CA . GLU A 1 201 ? -11.416 14.745 -18.196 1.00 77.00 201 GLU A CA 1
ATOM 1573 C C . GLU A 1 201 ? -10.281 15.160 -17.262 1.00 77.00 201 GLU A C 1
ATOM 1575 O O . GLU A 1 201 ? -9.216 15.564 -17.725 1.00 77.00 201 GLU A O 1
ATOM 1580 N N . ASN A 1 202 ? -10.480 15.008 -15.953 1.00 82.00 202 ASN A N 1
ATOM 1581 C CA . ASN A 1 202 ? -9.712 15.765 -14.963 1.00 82.00 202 ASN A CA 1
ATOM 1582 C C . ASN A 1 202 ? -9.064 14.899 -13.889 1.00 82.00 202 ASN A C 1
ATOM 1584 O O . ASN A 1 202 ? -8.488 15.438 -12.950 1.00 82.00 202 ASN A O 1
ATOM 1588 N N . VAL A 1 203 ? -9.185 13.575 -13.983 1.00 89.12 203 VAL A N 1
ATOM 1589 C CA . VAL A 1 203 ? -8.632 12.671 -12.978 1.00 89.12 203 VAL A CA 1
ATOM 1590 C C . VAL A 1 203 ? -7.483 11.895 -13.591 1.00 89.12 203 VAL A C 1
ATOM 1592 O O . VAL A 1 203 ? -7.629 11.265 -14.636 1.00 89.12 203 VAL A O 1
ATOM 1595 N N . LEU A 1 204 ? -6.345 11.940 -12.910 1.00 92.94 204 LEU A N 1
ATOM 1596 C CA . LEU A 1 204 ? -5.230 11.033 -13.128 1.00 92.94 204 LEU A CA 1
ATOM 1597 C C . LEU A 1 204 ? -5.221 9.989 -12.019 1.00 92.94 204 LEU A C 1
ATOM 1599 O O . LEU A 1 204 ? -5.318 10.324 -10.831 1.00 92.94 204 LEU A O 1
ATOM 1603 N N . VAL A 1 205 ? -5.104 8.735 -12.424 1.00 92.94 205 VAL A N 1
ATOM 1604 C CA . VAL A 1 205 ? -5.017 7.566 -11.559 1.00 92.94 205 VAL A CA 1
ATOM 1605 C C . VAL A 1 205 ? -3.688 6.891 -11.841 1.00 92.94 205 VAL A C 1
ATOM 1607 O O . VAL A 1 205 ? -3.349 6.632 -12.993 1.00 92.94 205 VAL A O 1
ATOM 1610 N N . TRP A 1 206 ? -2.931 6.634 -10.784 1.00 91.75 206 TRP A N 1
ATOM 1611 C CA . TRP A 1 206 ? -1.833 5.690 -10.856 1.00 91.75 206 TRP A CA 1
ATOM 1612 C C . TRP A 1 206 ? -2.391 4.298 -10.623 1.00 91.75 206 TRP A C 1
ATOM 1614 O O . TRP A 1 206 ? -3.219 4.113 -9.725 1.00 91.75 206 TRP A O 1
ATOM 1624 N N . GLU A 1 207 ? -1.916 3.334 -11.395 1.00 89.75 207 GLU A N 1
ATOM 1625 C CA . GLU A 1 207 ? -2.194 1.923 -11.192 1.00 89.75 207 GLU A CA 1
ATOM 1626 C C . GLU A 1 207 ? -0.897 1.141 -11.035 1.00 89.75 207 GLU A C 1
ATOM 1628 O O . GLU A 1 207 ? 0.105 1.438 -11.683 1.00 89.75 207 GLU A O 1
ATOM 1633 N N . LEU A 1 208 ? -0.922 0.119 -10.179 1.00 87.25 208 LEU A N 1
ATOM 1634 C CA . LEU A 1 208 ? 0.221 -0.760 -9.974 1.00 87.25 208 LEU A CA 1
ATOM 1635 C C . LEU A 1 208 ? 0.621 -1.390 -11.314 1.00 87.25 208 LEU A C 1
ATOM 1637 O O . LEU A 1 208 ? -0.224 -2.009 -11.958 1.00 87.25 208 LEU A O 1
ATOM 1641 N N . PRO A 1 209 ? 1.892 -1.302 -11.733 1.00 85.25 209 PRO A N 1
ATOM 1642 C CA . PRO A 1 209 ? 2.333 -1.939 -12.965 1.00 85.25 209 PRO A CA 1
ATOM 1643 C C . PRO A 1 209 ? 2.105 -3.453 -12.912 1.00 85.25 209 PRO A C 1
ATOM 1645 O O . PRO A 1 209 ? 2.687 -4.115 -12.047 1.00 85.25 209 PRO A O 1
ATOM 1648 N N . PRO A 1 210 ? 1.312 -4.045 -13.832 1.00 84.69 210 PRO A N 1
ATOM 1649 C CA . PRO A 1 210 ? 1.024 -5.482 -13.820 1.00 84.69 210 PRO A CA 1
ATOM 1650 C C . PRO A 1 210 ? 2.288 -6.342 -13.881 1.00 84.69 210 PRO A C 1
ATOM 1652 O O . PRO A 1 210 ? 2.291 -7.483 -13.423 1.00 84.69 210 PRO A O 1
ATOM 1655 N N . ILE A 1 211 ? 3.370 -5.777 -14.422 1.00 81.88 211 ILE A N 1
ATOM 1656 C CA . ILE A 1 211 ? 4.687 -6.397 -14.489 1.00 81.88 211 ILE A CA 1
ATOM 1657 C C . ILE A 1 211 ? 5.222 -6.812 -13.117 1.00 81.88 211 ILE A C 1
ATOM 1659 O O . ILE A 1 211 ? 5.825 -7.872 -13.013 1.00 81.88 211 ILE A O 1
ATOM 1663 N N . LEU A 1 212 ? 4.913 -6.071 -12.048 1.00 82.75 212 LEU A N 1
ATOM 1664 C CA . LEU A 1 212 ? 5.320 -6.427 -10.684 1.00 82.75 212 LEU A CA 1
ATOM 1665 C C . LEU A 1 212 ? 4.710 -7.741 -10.197 1.00 82.75 212 LEU A C 1
ATOM 1667 O O . LEU A 1 212 ? 5.242 -8.361 -9.283 1.00 82.75 212 LEU A O 1
ATOM 1671 N N . LEU A 1 213 ? 3.600 -8.165 -10.804 1.00 84.94 213 LEU A N 1
ATOM 1672 C CA . LEU A 1 213 ? 2.913 -9.407 -10.462 1.00 84.94 213 LEU A CA 1
ATOM 1673 C C . LEU A 1 213 ? 3.185 -10.525 -11.479 1.00 84.94 213 LEU A C 1
ATOM 1675 O O . LEU A 1 213 ? 2.801 -11.665 -11.242 1.00 84.94 213 LEU A O 1
ATOM 1679 N N . LYS A 1 214 ? 3.815 -10.204 -12.618 1.00 85.44 214 LYS A N 1
ATOM 1680 C CA . LYS A 1 214 ? 4.111 -11.143 -13.716 1.00 85.44 214 LYS A CA 1
ATOM 1681 C C . LYS A 1 214 ? 5.601 -11.486 -13.821 1.00 85.44 214 LYS A C 1
ATOM 1683 O O . LYS A 1 214 ? 5.940 -12.580 -14.249 1.00 85.44 214 LYS A O 1
ATOM 1688 N N . ALA A 1 215 ? 6.487 -10.578 -13.425 1.00 86.62 215 ALA A N 1
ATOM 1689 C CA . ALA A 1 215 ? 7.940 -10.692 -13.562 1.00 86.62 215 ALA A CA 1
ATOM 1690 C C . ALA A 1 215 ? 8.621 -11.289 -12.322 1.00 86.62 215 ALA A C 1
ATOM 1692 O O . ALA A 1 215 ? 9.687 -10.829 -11.924 1.00 86.62 215 ALA A O 1
ATOM 1693 N N . VAL A 1 216 ? 7.993 -12.274 -11.683 1.00 89.62 216 VAL A N 1
ATOM 1694 C CA . VAL A 1 216 ? 8.445 -12.840 -10.402 1.00 89.62 216 VAL A CA 1
ATOM 1695 C C . VAL A 1 216 ? 8.587 -14.360 -10.495 1.00 89.62 216 VAL A C 1
ATOM 1697 O O . VAL A 1 216 ? 8.124 -14.967 -11.459 1.00 89.62 216 VAL A O 1
ATOM 1700 N N . GLY A 1 217 ? 9.248 -14.992 -9.524 1.00 91.38 217 GLY A N 1
ATOM 1701 C CA . GLY A 1 217 ? 9.262 -16.453 -9.385 1.00 91.38 217 GLY A CA 1
ATOM 1702 C C . GLY A 1 217 ? 7.896 -16.994 -8.955 1.00 91.38 217 GLY A C 1
ATOM 1703 O O . GLY A 1 217 ? 7.301 -17.819 -9.650 1.00 91.38 217 GLY A O 1
ATOM 1704 N N . SER A 1 218 ? 7.370 -16.467 -7.851 1.00 93.50 218 SER A N 1
ATOM 1705 C CA . SER A 1 218 ? 5.991 -16.671 -7.397 1.00 93.50 218 SER A CA 1
ATOM 1706 C C . SER A 1 218 ? 5.477 -15.427 -6.672 1.00 93.50 218 SER A C 1
ATOM 1708 O O . SER A 1 218 ? 6.261 -14.561 -6.276 1.00 93.50 218 SER A O 1
ATOM 1710 N N . LEU A 1 219 ? 4.158 -15.318 -6.515 1.00 93.12 219 LEU A N 1
ATOM 1711 C CA . LEU A 1 219 ? 3.508 -14.237 -5.784 1.00 93.12 219 LEU A CA 1
ATOM 1712 C C . LEU A 1 219 ? 2.496 -14.804 -4.791 1.00 93.12 219 LEU A C 1
ATOM 1714 O O . LEU A 1 219 ? 1.505 -15.416 -5.179 1.00 93.12 219 LEU A O 1
ATOM 1718 N N . THR A 1 220 ? 2.692 -14.534 -3.504 1.00 93.94 220 THR A N 1
ATOM 1719 C CA . THR A 1 220 ? 1.707 -14.844 -2.461 1.00 93.94 220 THR A CA 1
ATOM 1720 C C . THR A 1 220 ? 1.267 -13.562 -1.770 1.00 93.94 220 THR A C 1
ATOM 1722 O O . THR A 1 220 ? 2.090 -12.845 -1.210 1.00 93.94 220 THR A O 1
ATOM 1725 N N . ILE A 1 221 ? -0.036 -13.281 -1.772 1.00 91.94 221 ILE A N 1
ATOM 1726 C CA . ILE A 1 221 ? -0.621 -12.120 -1.092 1.00 91.94 221 ILE A CA 1
ATOM 1727 C C . ILE A 1 221 ? -1.493 -12.608 0.060 1.00 91.94 221 ILE A C 1
ATOM 1729 O O . ILE A 1 221 ? -2.471 -13.329 -0.147 1.00 91.94 221 ILE A O 1
ATOM 1733 N N . TYR A 1 222 ? -1.158 -12.186 1.272 1.00 91.94 222 TYR A N 1
ATOM 1734 C CA . TYR A 1 222 ? -1.913 -12.455 2.487 1.00 91.94 222 TYR A CA 1
ATOM 1735 C C . TYR A 1 222 ? -2.908 -11.325 2.732 1.00 91.94 222 TYR A C 1
ATOM 1737 O O . TYR A 1 222 ? -2.537 -10.192 3.008 1.00 91.94 222 TYR A O 1
ATOM 1745 N N . THR A 1 223 ? -4.202 -11.617 2.676 1.00 89.88 223 THR A N 1
ATOM 1746 C CA . THR A 1 223 ? -5.249 -10.602 2.844 1.00 89.88 223 THR A CA 1
ATOM 1747 C C . THR A 1 223 ? -6.474 -11.170 3.544 1.00 89.88 223 THR A C 1
ATOM 1749 O O . THR A 1 223 ? -6.517 -12.355 3.852 1.00 89.88 223 THR A O 1
ATOM 1752 N N . PHE A 1 224 ? -7.465 -10.328 3.818 1.00 88.88 224 PHE A N 1
ATOM 1753 C CA . PHE A 1 224 ? -8.793 -10.737 4.231 1.00 88.88 224 PHE A CA 1
ATOM 1754 C C . PHE A 1 224 ? -9.842 -10.125 3.300 1.00 88.88 224 PHE A C 1
ATOM 1756 O O . PHE A 1 224 ? -9.790 -8.931 3.014 1.00 88.88 224 PHE A O 1
ATOM 1763 N N . LEU A 1 225 ? -10.824 -10.926 2.877 1.00 87.75 225 LEU A N 1
ATOM 1764 C CA . LEU A 1 225 ? -11.877 -10.541 1.928 1.00 87.75 225 LEU A CA 1
ATOM 1765 C C . LEU A 1 225 ? -11.316 -10.172 0.546 1.00 87.75 225 LEU A C 1
ATOM 1767 O O . LEU A 1 225 ? -11.705 -9.161 -0.045 1.00 87.75 225 LEU A O 1
ATOM 1771 N N . ALA A 1 226 ? -10.436 -11.023 0.011 1.00 87.19 226 ALA A N 1
ATOM 1772 C CA . ALA A 1 226 ? -9.728 -10.797 -1.250 1.00 87.19 226 ALA A CA 1
ATOM 1773 C C . ALA A 1 226 ? -10.684 -10.457 -2.406 1.00 87.19 226 ALA A C 1
ATOM 1775 O O . ALA A 1 226 ? -10.452 -9.511 -3.157 1.00 87.19 226 ALA A O 1
ATOM 1776 N N . GLU A 1 227 ? -11.802 -11.177 -2.497 1.00 86.81 227 GLU A N 1
ATOM 1777 C CA . GLU A 1 227 ? -12.829 -11.014 -3.535 1.00 86.81 227 GLU A CA 1
ATOM 1778 C C . GLU A 1 227 ? -13.508 -9.639 -3.550 1.00 86.81 227 GLU A C 1
ATOM 1780 O O . GLU A 1 227 ? -13.955 -9.179 -4.598 1.00 86.81 227 GLU A O 1
ATOM 1785 N N . GLY A 1 228 ? -13.585 -8.971 -2.396 1.00 84.81 228 GLY A N 1
ATOM 1786 C CA . GLY A 1 228 ? -14.135 -7.620 -2.287 1.00 84.81 228 GLY A CA 1
ATOM 1787 C C . GLY A 1 228 ? -13.102 -6.516 -2.519 1.00 84.81 228 GLY A C 1
ATOM 1788 O O . GLY A 1 228 ? -13.455 -5.338 -2.478 1.00 84.81 228 GLY A O 1
ATOM 1789 N N . SER A 1 229 ? -11.831 -6.870 -2.717 1.00 86.31 229 SER A N 1
ATOM 1790 C CA . SER A 1 229 ? -10.735 -5.911 -2.840 1.00 86.31 229 SER A CA 1
ATOM 1791 C C . SER A 1 229 ? -10.536 -5.431 -4.280 1.00 86.31 229 SER A C 1
ATOM 1793 O O . SER A 1 229 ? -10.797 -6.148 -5.249 1.00 86.31 229 SER A O 1
ATOM 1795 N N . LEU A 1 230 ? -9.976 -4.225 -4.426 1.00 88.00 230 LEU A N 1
ATOM 1796 C CA . LEU A 1 230 ? -9.537 -3.717 -5.729 1.00 88.00 230 LEU A CA 1
ATOM 1797 C C . LEU A 1 230 ? -8.452 -4.604 -6.359 1.00 88.00 230 LEU A C 1
ATOM 1799 O O . LEU A 1 230 ? -8.390 -4.687 -7.581 1.00 88.00 230 LEU A O 1
ATOM 1803 N N . MET A 1 231 ? -7.641 -5.301 -5.554 1.00 89.00 231 MET A N 1
ATOM 1804 C CA . MET A 1 231 ? -6.580 -6.194 -6.032 1.00 89.00 231 MET A CA 1
ATOM 1805 C C . MET A 1 231 ? -7.131 -7.346 -6.880 1.00 89.00 231 MET A C 1
ATOM 1807 O O . MET A 1 231 ? -6.637 -7.581 -7.979 1.00 89.00 231 MET A O 1
ATOM 1811 N N . ALA A 1 232 ? -8.189 -8.026 -6.426 1.00 90.06 232 ALA A N 1
ATOM 1812 C CA . ALA A 1 232 ? -8.796 -9.113 -7.200 1.00 90.06 232 ALA A CA 1
ATOM 1813 C C . ALA A 1 232 ? -9.389 -8.605 -8.527 1.00 90.06 232 ALA A C 1
ATOM 1815 O O . ALA A 1 232 ? -9.219 -9.235 -9.572 1.00 90.06 232 ALA A O 1
ATOM 1816 N N . GLY A 1 233 ? -10.041 -7.435 -8.507 1.00 90.62 233 GLY A N 1
ATOM 1817 C CA . GLY A 1 233 ? -10.527 -6.771 -9.721 1.00 90.62 233 GLY A CA 1
ATOM 1818 C C . GLY A 1 233 ? -9.393 -6.398 -10.683 1.00 90.62 233 GLY A C 1
ATOM 1819 O O . GLY A 1 233 ? -9.479 -6.678 -11.879 1.00 90.62 233 GLY A O 1
ATOM 1820 N N . PHE A 1 234 ? -8.305 -5.838 -10.154 1.00 89.88 234 PHE A N 1
ATOM 1821 C CA . PHE A 1 234 ? -7.101 -5.491 -10.904 1.00 89.88 234 PHE A CA 1
ATOM 1822 C C . PHE A 1 234 ? -6.455 -6.724 -11.553 1.00 89.88 234 PHE A C 1
ATOM 1824 O O . PHE A 1 234 ? -6.165 -6.699 -12.749 1.00 89.88 234 PHE A O 1
ATOM 1831 N N . MET A 1 235 ? -6.277 -7.822 -10.812 1.00 89.81 235 MET A N 1
ATOM 1832 C CA . MET A 1 235 ? -5.712 -9.065 -11.351 1.00 89.81 235 MET A CA 1
ATOM 1833 C C . MET A 1 235 ? -6.552 -9.607 -12.512 1.00 89.81 235 MET A C 1
ATOM 1835 O O . MET A 1 235 ? -6.009 -9.898 -13.577 1.00 89.81 235 MET A O 1
ATOM 1839 N N . ARG A 1 236 ? -7.883 -9.648 -12.356 1.00 90.94 236 ARG A N 1
ATOM 1840 C CA . ARG A 1 236 ? -8.812 -10.081 -13.416 1.00 90.94 236 ARG A CA 1
ATOM 1841 C C . ARG A 1 236 ? -8.709 -9.217 -14.665 1.00 90.94 236 ARG A C 1
ATOM 1843 O O . ARG A 1 236 ? -8.584 -9.753 -15.762 1.00 90.94 236 ARG A O 1
ATOM 1850 N N . ARG A 1 237 ? -8.727 -7.891 -14.500 1.00 88.31 237 ARG A N 1
ATOM 1851 C CA . ARG A 1 237 ? -8.634 -6.939 -15.616 1.00 88.31 237 ARG A CA 1
ATOM 1852 C C . ARG A 1 237 ? -7.328 -7.103 -16.399 1.00 88.31 237 ARG A C 1
ATOM 1854 O O . ARG A 1 237 ? -7.331 -6.979 -17.615 1.00 88.31 237 ARG A O 1
ATOM 1861 N N . ASN A 1 238 ? -6.228 -7.414 -15.712 1.00 86.50 238 ASN A N 1
ATOM 1862 C CA . ASN A 1 238 ? -4.905 -7.592 -16.318 1.00 86.50 238 ASN A CA 1
ATOM 1863 C C . ASN A 1 238 ? -4.600 -9.043 -16.743 1.00 86.50 238 ASN A C 1
ATOM 1865 O O . ASN A 1 238 ? -3.438 -9.363 -17.034 1.00 86.50 238 ASN A O 1
ATOM 1869 N N . ALA A 1 239 ? -5.623 -9.909 -16.770 1.00 88.62 239 ALA A N 1
ATOM 1870 C CA . ALA A 1 239 ? -5.526 -11.330 -17.107 1.00 88.62 239 ALA A CA 1
ATOM 1871 C C . ALA A 1 239 ? -4.472 -12.088 -16.274 1.00 88.62 239 ALA A C 1
ATOM 1873 O O . ALA A 1 239 ? -3.756 -12.951 -16.777 1.00 88.62 239 ALA A O 1
ATOM 1874 N N . ILE A 1 240 ? -4.358 -11.742 -14.992 1.00 88.56 240 ILE A N 1
ATOM 1875 C CA . ILE A 1 240 ? -3.507 -12.437 -14.025 1.00 88.56 240 ILE A CA 1
ATOM 1876 C C . ILE A 1 240 ? -4.357 -13.530 -13.381 1.00 88.56 240 ILE A C 1
ATOM 1878 O O . ILE A 1 240 ? -5.270 -13.243 -12.605 1.00 88.56 240 ILE A O 1
ATOM 1882 N N . ALA A 1 241 ? -4.076 -14.784 -13.732 1.00 90.75 241 ALA A N 1
ATOM 1883 C CA . ALA A 1 241 ? -4.688 -15.933 -13.080 1.00 90.75 241 ALA A CA 1
ATOM 1884 C C . ALA A 1 241 ? -4.146 -16.066 -11.651 1.00 90.75 241 ALA A C 1
ATOM 1886 O O . ALA A 1 241 ? -2.946 -15.924 -11.434 1.00 90.75 241 ALA A O 1
ATOM 1887 N N . PHE A 1 242 ? -5.025 -16.346 -10.690 1.00 92.69 242 PHE A N 1
ATOM 1888 C CA . PHE A 1 242 ? -4.638 -16.560 -9.301 1.00 92.69 242 PHE A CA 1
ATOM 1889 C C . PHE A 1 242 ? -5.466 -17.664 -8.649 1.00 92.69 242 PHE A C 1
ATOM 1891 O O . PHE A 1 242 ? -6.642 -17.858 -8.963 1.00 92.69 242 PHE A O 1
ATOM 1898 N N . THR A 1 243 ? -4.848 -18.349 -7.694 1.00 94.94 243 THR A N 1
ATOM 1899 C CA . THR A 1 243 ? -5.508 -19.289 -6.794 1.00 94.94 243 THR A CA 1
ATOM 1900 C C . THR A 1 243 ? -6.023 -18.530 -5.579 1.00 94.94 243 THR A C 1
ATOM 1902 O O . THR A 1 243 ? -5.256 -17.872 -4.876 1.00 94.94 243 THR A O 1
ATOM 1905 N N . HIS A 1 244 ? -7.325 -18.621 -5.310 1.00 94.19 244 HIS A N 1
ATOM 1906 C CA . HIS A 1 244 ? -7.918 -18.086 -4.084 1.00 94.19 244 HIS A CA 1
ATOM 1907 C C . HIS A 1 244 ? -7.954 -19.175 -3.014 1.00 94.19 244 HIS A C 1
ATOM 1909 O O . HIS A 1 244 ? -8.816 -20.052 -3.027 1.00 94.19 244 HIS A O 1
ATOM 1915 N N . ASP A 1 245 ? -7.003 -19.118 -2.089 1.00 94.31 245 ASP A N 1
ATOM 1916 C CA . ASP A 1 245 ? -6.951 -20.008 -0.937 1.00 94.31 245 ASP A CA 1
ATOM 1917 C C . ASP A 1 245 ? -7.734 -19.374 0.217 1.00 94.31 245 ASP A C 1
ATOM 1919 O O . ASP A 1 245 ? -7.295 -18.388 0.813 1.00 94.31 245 ASP A O 1
ATOM 1923 N N . ARG A 1 246 ? -8.889 -19.951 0.564 1.00 92.75 246 ARG A N 1
ATOM 1924 C CA . ARG A 1 246 ? -9.797 -19.441 1.599 1.00 92.75 246 ARG A CA 1
ATOM 1925 C C . ARG A 1 246 ? -10.118 -20.503 2.647 1.00 92.75 246 ARG A C 1
ATOM 1927 O O . ARG A 1 246 ? -10.609 -21.579 2.317 1.00 92.75 246 ARG A O 1
ATOM 1934 N N . ASP A 1 247 ? -10.002 -20.132 3.923 1.00 92.56 247 ASP A N 1
ATOM 1935 C CA . ASP A 1 247 ? -10.529 -20.924 5.039 1.00 92.56 247 ASP A CA 1
ATOM 1936 C C . ASP A 1 247 ? -11.911 -20.411 5.474 1.00 92.56 247 ASP A C 1
ATOM 1938 O O . ASP A 1 247 ? -12.068 -19.581 6.377 1.00 92.56 247 ASP A O 1
ATOM 1942 N N . ALA A 1 248 ? -12.949 -20.940 4.826 1.00 91.50 248 ALA A N 1
ATOM 1943 C CA . ALA A 1 248 ? -14.327 -20.562 5.117 1.00 91.50 248 ALA A CA 1
ATOM 1944 C C . ALA A 1 248 ? -14.789 -20.983 6.526 1.00 91.50 248 ALA A C 1
ATOM 1946 O O . ALA A 1 248 ? -15.736 -20.399 7.057 1.00 91.50 248 ALA A O 1
ATOM 1947 N N . ALA A 1 249 ? -14.178 -22.006 7.132 1.00 93.06 249 ALA A N 1
ATOM 1948 C CA . ALA A 1 249 ? -14.560 -22.468 8.462 1.00 93.06 249 ALA A CA 1
ATOM 1949 C C . ALA A 1 249 ? -14.025 -21.522 9.541 1.00 93.06 249 ALA A C 1
ATOM 1951 O O . ALA A 1 249 ? -14.796 -21.113 10.415 1.00 93.06 249 ALA A O 1
ATOM 1952 N N . SER A 1 250 ? -12.751 -21.135 9.450 1.00 92.69 250 SER A N 1
ATOM 1953 C CA . SER A 1 250 ? -12.166 -20.142 10.355 1.00 92.69 250 SER A CA 1
ATOM 1954 C C . SER A 1 250 ? -12.824 -18.775 10.187 1.00 92.69 250 SER A C 1
ATOM 1956 O O . SER A 1 250 ? -13.191 -18.143 11.175 1.00 92.69 250 SER A O 1
ATOM 1958 N N . GLU A 1 251 ? -13.096 -18.346 8.949 1.00 92.00 251 GLU A N 1
ATOM 1959 C CA . GLU A 1 251 ? -13.809 -17.090 8.694 1.00 92.00 251 GLU A CA 1
ATOM 1960 C C . GLU A 1 251 ? -15.199 -17.057 9.344 1.00 92.00 251 GLU A C 1
ATOM 1962 O O . GLU A 1 251 ? -15.577 -16.043 9.933 1.00 92.00 251 GLU A O 1
ATOM 1967 N N . ARG A 1 252 ? -15.971 -18.150 9.259 1.00 93.44 252 ARG A N 1
ATOM 1968 C CA . ARG A 1 252 ? -17.283 -18.229 9.922 1.00 93.44 252 ARG A CA 1
ATOM 1969 C C . ARG A 1 252 ? -17.149 -18.050 11.431 1.00 93.44 252 ARG A C 1
ATOM 1971 O O . ARG A 1 252 ? -17.829 -17.193 11.987 1.00 93.44 252 ARG A O 1
ATOM 1978 N N . LYS A 1 253 ? -16.223 -18.777 12.067 1.00 94.25 253 LYS A N 1
ATOM 1979 C CA . LYS A 1 253 ? -15.952 -18.649 13.510 1.00 94.25 253 LYS A CA 1
ATOM 1980 C C . LYS A 1 253 ? -15.557 -17.222 13.889 1.00 94.25 253 LYS A C 1
ATOM 1982 O O . LYS A 1 253 ? -16.097 -16.679 14.847 1.00 94.25 253 LYS A O 1
ATOM 1987 N N . PHE A 1 254 ? -14.670 -16.601 13.113 1.00 93.50 254 PHE A N 1
ATOM 1988 C CA . PHE A 1 254 ? -14.256 -15.215 13.314 1.00 93.50 254 PHE A CA 1
ATOM 1989 C C . PHE A 1 254 ? -15.437 -14.240 13.229 1.00 93.50 254 PHE A C 1
ATOM 1991 O O . PHE A 1 254 ? -15.599 -13.388 14.099 1.00 93.50 254 PHE A O 1
ATOM 1998 N N . ARG A 1 255 ? -16.300 -14.378 12.214 1.00 92.19 255 ARG A N 1
ATOM 1999 C CA . ARG A 1 255 ? -17.485 -13.521 12.046 1.00 92.19 255 ARG A CA 1
ATOM 2000 C C . ARG A 1 255 ? -18.500 -13.706 13.169 1.00 92.19 255 ARG A C 1
ATOM 2002 O O . ARG A 1 255 ? -19.098 -12.722 13.597 1.00 92.19 255 ARG A O 1
ATOM 2009 N N . ASP A 1 256 ? -18.714 -14.935 13.622 1.00 94.88 256 ASP A N 1
ATOM 2010 C CA . ASP A 1 256 ? -19.658 -15.222 14.702 1.00 94.88 256 ASP A CA 1
ATOM 2011 C C . ASP A 1 256 ? -19.154 -14.670 16.038 1.00 94.88 256 ASP A C 1
ATOM 2013 O O . ASP A 1 256 ? -19.918 -14.040 16.771 1.00 94.88 256 ASP A O 1
ATOM 2017 N N . GLU A 1 257 ? -17.853 -14.794 16.307 1.00 94.06 257 GLU A N 1
ATOM 2018 C CA . GLU A 1 257 ? -17.233 -14.185 17.481 1.00 94.06 257 GLU A CA 1
ATOM 2019 C C . GLU A 1 257 ? -17.273 -12.653 17.414 1.00 94.06 257 GLU A C 1
ATOM 2021 O O . GLU A 1 257 ? -17.686 -12.001 18.372 1.00 94.06 257 GLU A O 1
ATOM 2026 N N . ALA A 1 258 ? -16.950 -12.059 16.262 1.00 91.81 258 ALA A N 1
ATOM 2027 C CA . ALA A 1 258 ? -17.045 -10.615 16.066 1.00 91.81 258 ALA A CA 1
ATOM 2028 C C . ALA A 1 258 ? -18.476 -10.102 16.299 1.00 91.81 258 ALA A C 1
ATOM 2030 O O . ALA A 1 258 ? -18.665 -9.117 17.007 1.00 91.81 258 ALA A O 1
ATOM 2031 N N . LYS A 1 259 ? -19.504 -10.789 15.781 1.00 93.25 259 LYS A N 1
ATOM 2032 C CA . LYS A 1 259 ? -20.914 -10.438 16.039 1.00 93.25 259 LYS A CA 1
ATOM 2033 C C . LYS A 1 259 ? -21.284 -10.518 17.518 1.00 93.25 259 LYS A C 1
ATOM 2035 O O . LYS A 1 259 ? -22.129 -9.752 17.966 1.00 93.25 259 LYS A O 1
ATOM 2040 N N . ARG A 1 260 ? -20.690 -11.454 18.261 1.00 95.31 260 ARG A N 1
ATOM 2041 C CA . ARG A 1 260 ? -20.928 -11.620 19.700 1.00 95.31 260 ARG A CA 1
ATOM 2042 C C . ARG A 1 260 ? -20.246 -10.527 20.525 1.00 95.31 260 ARG A C 1
ATOM 2044 O O . ARG A 1 260 ? -20.788 -10.120 21.548 1.00 95.31 260 ARG A O 1
ATOM 2051 N N . LEU A 1 261 ? -19.062 -10.085 20.101 1.00 93.88 261 LEU A N 1
ATOM 2052 C CA . LEU A 1 261 ? -18.245 -9.099 20.814 1.00 93.88 261 LEU A CA 1
ATOM 2053 C C . LEU A 1 261 ? -18.572 -7.644 20.447 1.00 93.88 261 LEU A C 1
ATOM 2055 O O . LEU A 1 261 ? -18.322 -6.746 21.249 1.00 93.88 261 LEU A O 1
ATOM 2059 N N . ILE A 1 262 ? -19.105 -7.394 19.248 1.00 93.50 262 ILE A N 1
ATOM 2060 C CA . ILE A 1 262 ? -19.383 -6.044 18.750 1.00 93.50 262 ILE A CA 1
ATOM 2061 C C . ILE A 1 262 ? -20.829 -5.659 19.053 1.00 93.50 262 ILE A C 1
ATOM 2063 O O . ILE A 1 262 ? -21.773 -6.217 18.499 1.00 93.50 262 ILE A O 1
ATOM 2067 N N . GLU A 1 263 ? -20.996 -4.611 19.855 1.00 91.38 263 GLU A N 1
ATOM 2068 C CA . GLU A 1 263 ? -22.273 -3.925 20.018 1.00 91.38 263 GLU A CA 1
ATOM 2069 C C . GLU A 1 263 ? -22.261 -2.602 19.240 1.00 91.38 263 GLU A C 1
ATOM 2071 O O . GLU A 1 263 ? -21.490 -1.690 19.544 1.00 91.38 263 GLU A O 1
ATOM 2076 N N . VAL A 1 264 ? -23.136 -2.472 18.239 1.00 91.12 264 VAL A N 1
ATOM 2077 C CA . VAL A 1 264 ? -23.306 -1.217 17.493 1.00 91.12 264 VAL A CA 1
ATOM 2078 C C . VAL A 1 264 ? -24.371 -0.369 18.178 1.00 91.12 264 VAL A C 1
ATOM 2080 O O . VAL A 1 264 ? -25.530 -0.768 18.277 1.00 91.12 264 VAL A O 1
ATOM 2083 N N . ARG A 1 265 ? -23.988 0.829 18.623 1.00 89.62 265 ARG A N 1
ATOM 2084 C CA . ARG A 1 265 ? -24.900 1.794 19.245 1.00 89.62 265 ARG A CA 1
ATOM 2085 C C . ARG A 1 265 ? -24.937 3.086 18.444 1.00 89.62 265 ARG A C 1
ATOM 2087 O O . ARG A 1 265 ? -23.897 3.627 18.080 1.00 89.62 265 ARG A O 1
ATOM 2094 N N . ASP A 1 266 ? -26.140 3.603 18.222 1.00 89.12 266 ASP A N 1
ATOM 2095 C CA . ASP A 1 266 ? -26.322 4.932 17.644 1.00 89.12 266 ASP A CA 1
ATOM 2096 C C . ASP A 1 266 ? -26.101 6.029 18.703 1.00 89.12 266 ASP A C 1
ATOM 2098 O O . ASP A 1 266 ? -26.267 5.818 19.909 1.00 89.12 266 ASP A O 1
ATOM 2102 N N . MET A 1 267 ? -25.774 7.236 18.243 1.00 89.94 267 MET A N 1
ATOM 2103 C CA . MET A 1 267 ? -25.691 8.449 19.052 1.00 89.94 267 MET A CA 1
ATOM 2104 C C . MET A 1 267 ? -26.738 9.468 18.577 1.00 89.94 267 MET A C 1
ATOM 2106 O O . MET A 1 267 ? -26.387 10.436 17.891 1.00 89.94 267 MET A O 1
ATOM 2110 N N . PRO A 1 268 ? -28.020 9.336 18.978 1.00 89.69 268 PRO A N 1
ATOM 2111 C CA . PRO A 1 268 ? -29.114 10.144 18.428 1.00 89.69 268 PRO A CA 1
ATOM 2112 C C . PRO A 1 268 ? -28.926 11.660 18.551 1.00 89.69 268 PRO A C 1
ATOM 2114 O O . PRO A 1 268 ? -29.455 12.430 17.757 1.00 89.69 268 PRO A O 1
ATOM 2117 N N . SER A 1 269 ? -28.149 12.119 19.537 1.00 91.12 269 SER A N 1
ATOM 2118 C CA . SER A 1 269 ? -27.847 13.543 19.715 1.00 91.12 269 SER A CA 1
ATOM 2119 C C . SER A 1 269 ? -26.993 14.148 18.596 1.00 91.12 269 SER A C 1
ATOM 2121 O O . SER A 1 269 ? -26.924 15.374 18.496 1.00 91.12 269 SER A O 1
ATOM 2123 N N . VAL A 1 270 ? -26.308 13.318 17.805 1.00 93.88 270 VAL A N 1
ATOM 2124 C CA . VAL A 1 270 ? -25.358 13.753 16.770 1.00 93.88 270 VAL A CA 1
ATOM 2125 C C . VAL A 1 270 ? -25.468 12.983 15.451 1.00 93.88 270 VAL A C 1
ATOM 2127 O O . VAL A 1 270 ? -24.823 13.384 14.492 1.00 93.88 270 VAL A O 1
ATOM 2130 N N . ASN A 1 271 ? -26.304 11.946 15.350 1.00 90.69 271 ASN A N 1
ATOM 2131 C CA . ASN A 1 271 ? -26.424 11.098 14.153 1.00 90.69 271 ASN A CA 1
ATOM 2132 C C . ASN A 1 271 ? -26.883 11.836 12.875 1.00 90.69 271 ASN A C 1
ATOM 2134 O O . ASN A 1 271 ? -26.666 11.351 11.770 1.00 90.69 271 ASN A O 1
ATOM 2138 N N . ARG A 1 272 ? -27.477 13.031 13.008 1.00 92.81 272 ARG A N 1
ATOM 2139 C CA . ARG A 1 272 ? -27.847 13.907 11.879 1.00 92.81 272 ARG A CA 1
ATOM 2140 C C . ARG A 1 272 ? -26.710 14.821 11.406 1.00 92.81 272 ARG A C 1
ATOM 2142 O O . ARG A 1 272 ? -26.892 15.558 10.439 1.00 92.81 272 ARG A O 1
ATOM 2149 N N . LEU A 1 273 ? -25.569 14.836 12.096 1.00 94.19 273 LEU A N 1
ATOM 2150 C CA . LEU A 1 273 ? -24.403 15.630 11.708 1.00 94.19 273 LEU A CA 1
ATOM 2151 C C . LEU A 1 273 ? -23.571 14.893 10.651 1.00 94.19 273 LEU A C 1
ATOM 2153 O O . LEU A 1 273 ? -23.504 13.667 10.626 1.00 94.19 273 LEU A O 1
ATOM 2157 N N . ARG A 1 274 ? -22.898 15.653 9.780 1.00 93.31 274 ARG A N 1
ATOM 2158 C CA . ARG A 1 274 ? -21.997 15.097 8.761 1.00 93.31 274 ARG A CA 1
ATOM 2159 C C . ARG A 1 274 ? -20.596 14.923 9.337 1.00 93.31 274 ARG A C 1
ATOM 2161 O O . ARG A 1 274 ? -19.906 15.910 9.567 1.00 93.31 274 ARG A O 1
ATOM 2168 N N . PHE A 1 275 ? -20.168 13.676 9.512 1.00 93.25 275 PHE A N 1
ATOM 2169 C CA . PHE A 1 275 ? -18.841 13.333 10.035 1.00 93.25 275 PHE A CA 1
ATOM 2170 C C . PHE A 1 275 ? -17.797 13.012 8.952 1.00 93.25 275 PHE A C 1
ATOM 2172 O O . PHE A 1 275 ? -16.716 12.534 9.286 1.00 93.25 275 PHE A O 1
ATOM 2179 N N . SER A 1 276 ? -18.054 13.302 7.670 1.00 92.75 276 SER A N 1
ATOM 2180 C CA . SER A 1 276 ? -16.979 13.305 6.663 1.00 92.75 276 SER A CA 1
ATOM 2181 C C . SER A 1 276 ? -15.912 14.346 7.023 1.00 92.75 276 SER A C 1
ATOM 2183 O O . SER A 1 276 ? -16.214 15.300 7.737 1.00 92.75 276 SER A O 1
ATOM 2185 N N . TYR A 1 277 ? -14.682 14.210 6.511 1.00 91.06 277 TYR A N 1
ATOM 2186 C CA . TYR A 1 277 ? -13.608 15.177 6.788 1.00 91.06 277 TYR A CA 1
ATOM 2187 C C . TYR A 1 277 ? -14.056 16.625 6.517 1.00 91.06 277 TYR A C 1
ATOM 2189 O O . TYR A 1 277 ? -14.018 17.464 7.412 1.00 91.06 277 TYR A O 1
ATOM 2197 N N . SER A 1 278 ? -14.592 16.900 5.323 1.00 91.31 278 SER A N 1
ATOM 2198 C CA . SER A 1 278 ? -15.134 18.220 4.966 1.00 91.31 278 SER A CA 1
ATOM 2199 C C . SER A 1 278 ? -16.347 18.622 5.813 1.00 91.31 278 SER A C 1
ATOM 2201 O O . SER A 1 278 ? -16.480 19.785 6.187 1.00 91.31 278 SER A O 1
ATOM 2203 N N . GLY A 1 279 ? -17.209 17.663 6.165 1.00 94.19 279 GLY A N 1
ATOM 2204 C CA . GLY A 1 279 ? -18.358 17.887 7.038 1.00 94.19 279 GLY A CA 1
ATOM 2205 C C . GLY A 1 279 ? -17.939 18.375 8.422 1.00 94.19 279 GLY A C 1
ATOM 2206 O O . GLY A 1 279 ? -18.466 19.383 8.889 1.00 94.19 279 GLY A O 1
ATOM 2207 N N . GLN A 1 280 ? -16.936 17.728 9.022 1.00 94.25 280 GLN A N 1
ATOM 2208 C CA . GLN A 1 280 ? -16.360 18.121 10.307 1.00 94.25 280 GLN A CA 1
ATOM 2209 C C . GLN A 1 280 ? -15.730 19.517 10.239 1.00 94.25 280 GLN A C 1
ATOM 2211 O O . GLN A 1 280 ? -16.013 20.342 11.100 1.00 94.25 280 GLN A O 1
ATOM 2216 N N . GLN A 1 281 ? -14.957 19.817 9.189 1.00 90.44 281 GLN A N 1
ATOM 2217 C CA . GLN A 1 281 ? -14.321 21.133 9.021 1.00 90.44 281 GLN A CA 1
ATOM 2218 C C . GLN A 1 281 ? -15.333 22.280 8.838 1.00 90.44 281 GLN A C 1
ATOM 2220 O O . GLN A 1 281 ? -15.047 23.425 9.174 1.00 90.44 281 GLN A O 1
ATOM 2225 N N . SER A 1 282 ? -16.535 21.978 8.338 1.00 93.25 282 SER A N 1
ATOM 2226 C CA . SER A 1 282 ? -17.627 22.950 8.172 1.00 93.25 282 SER A CA 1
ATOM 2227 C C . SER A 1 282 ? -18.537 23.106 9.401 1.00 93.25 282 SER A C 1
ATOM 2229 O O . SER A 1 282 ? -19.507 23.868 9.359 1.00 93.25 282 SER A O 1
ATOM 2231 N N . MET A 1 283 ? -18.288 22.368 10.490 1.00 94.69 283 MET A N 1
ATOM 2232 C CA . MET A 1 283 ? -19.158 22.399 11.665 1.00 94.69 283 MET A CA 1
ATOM 2233 C C . MET A 1 283 ? -19.098 23.746 12.398 1.00 94.69 283 MET A C 1
ATOM 2235 O O . MET A 1 283 ? -18.058 24.383 12.551 1.00 94.69 283 MET A O 1
ATOM 2239 N N . THR A 1 284 ? -20.254 24.179 12.902 1.00 95.19 284 THR A N 1
ATOM 2240 C CA . THR A 1 284 ? -20.349 25.367 13.752 1.00 95.19 284 THR A CA 1
ATOM 2241 C C . THR A 1 284 ? -19.889 25.049 15.176 1.00 95.19 284 THR A C 1
ATOM 2243 O O . THR A 1 284 ? -19.889 23.895 15.614 1.00 95.19 284 THR A O 1
ATOM 2246 N N . LYS A 1 285 ? -19.586 26.092 15.959 1.00 93.88 285 LYS A N 1
ATOM 2247 C CA . LYS A 1 285 ? -19.262 25.952 17.392 1.00 93.88 285 LYS A CA 1
ATOM 2248 C C . LYS A 1 285 ? -20.350 25.200 18.176 1.00 93.88 285 LYS A C 1
ATOM 2250 O O . LYS A 1 285 ? -20.028 24.406 19.058 1.00 93.88 285 LYS A O 1
ATOM 2255 N N . ASP A 1 286 ? -21.621 25.391 17.825 1.00 94.50 286 ASP A N 1
ATOM 2256 C CA . ASP A 1 286 ? -22.736 24.679 18.457 1.00 94.50 286 ASP A CA 1
ATOM 2257 C C . ASP A 1 286 ? -22.736 23.186 18.119 1.00 94.50 286 ASP A C 1
ATOM 2259 O O . ASP A 1 286 ? -22.992 22.353 18.991 1.00 94.50 286 ASP A O 1
ATOM 2263 N N . HIS A 1 287 ? -22.404 22.823 16.877 1.00 95.81 287 HIS A N 1
ATOM 2264 C CA . HIS A 1 287 ? -22.217 21.425 16.493 1.00 95.81 287 HIS A CA 1
ATOM 2265 C C . HIS A 1 287 ? -21.031 20.796 17.228 1.00 95.81 287 HIS A C 1
ATOM 2267 O O . HIS A 1 287 ? -21.190 19.709 17.781 1.00 95.81 287 HIS A O 1
ATOM 2273 N N . HIS A 1 288 ? -19.900 21.499 17.361 1.00 95.50 288 HIS A N 1
ATOM 2274 C CA . HIS A 1 288 ? -18.766 21.022 18.164 1.00 95.50 288 HIS A CA 1
ATOM 2275 C C . HIS A 1 288 ? -19.182 20.728 19.610 1.00 95.50 288 HIS A C 1
ATOM 2277 O O . HIS A 1 288 ? -18.910 19.649 20.137 1.00 95.50 288 HIS A O 1
ATOM 2283 N N . LYS A 1 289 ? -19.926 21.650 20.236 1.00 95.50 289 LYS A N 1
ATOM 2284 C CA . LYS A 1 289 ? -20.435 21.476 21.602 1.00 95.50 289 LYS A CA 1
ATOM 2285 C C . LYS A 1 289 ? -21.404 20.294 21.713 1.00 95.50 289 LYS A C 1
ATOM 2287 O O . LYS A 1 289 ? -21.387 19.596 22.727 1.00 95.50 289 LYS A O 1
ATOM 2292 N N . LYS A 1 290 ? -22.240 20.037 20.699 1.00 96.25 290 LYS A N 1
ATOM 2293 C CA . LYS A 1 290 ? -23.106 18.842 20.657 1.00 96.25 290 LYS A CA 1
ATOM 2294 C C . LYS A 1 290 ? -22.285 17.553 20.615 1.00 96.25 290 LYS A C 1
ATOM 2296 O O . LYS A 1 290 ? -22.577 16.652 21.398 1.00 96.25 290 LYS A O 1
ATOM 2301 N N . VAL A 1 291 ? -21.255 17.489 19.768 1.00 96.38 291 VAL A N 1
ATOM 2302 C CA . VAL A 1 291 ? -20.352 16.328 19.660 1.00 96.38 291 VAL A CA 1
ATOM 2303 C C . VAL A 1 291 ? -19.607 16.085 20.967 1.00 96.38 291 VAL A C 1
ATOM 2305 O O . VAL A 1 291 ? -19.729 15.004 21.538 1.00 96.38 291 VAL A O 1
ATOM 2308 N N . SER A 1 292 ? -18.938 17.105 21.506 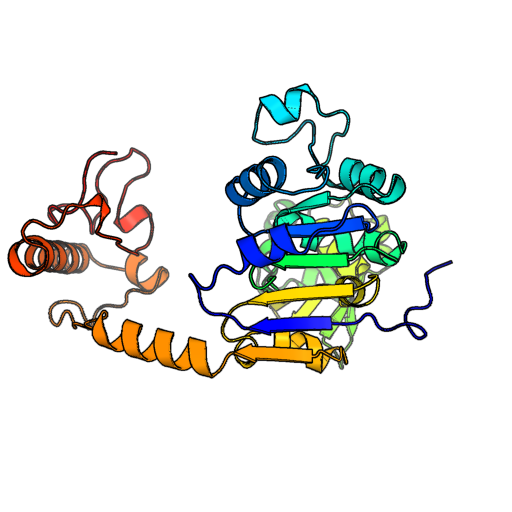1.00 96.25 292 SER A N 1
ATOM 2309 C CA . SER A 1 292 ? -18.216 17.014 22.781 1.00 96.25 292 SER A CA 1
ATOM 2310 C C . SER A 1 292 ? -19.117 16.547 23.935 1.00 96.25 292 SER A C 1
ATOM 2312 O O . SER A 1 292 ? -18.773 15.626 24.677 1.00 96.25 292 SER A O 1
AT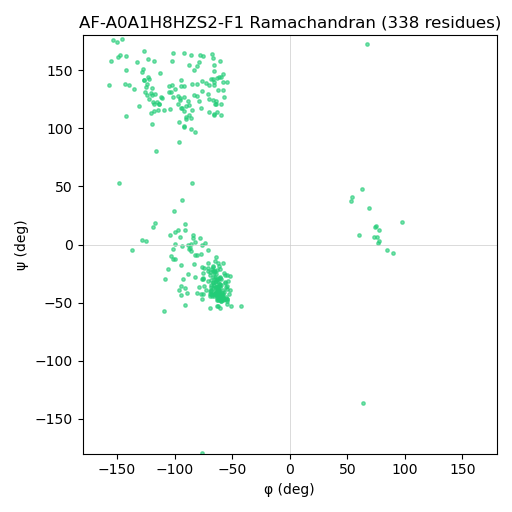OM 2314 N N . ASN A 1 293 ? -20.330 17.099 24.049 1.00 96.19 293 ASN A N 1
ATOM 2315 C CA . ASN A 1 293 ? -21.285 16.664 25.070 1.00 96.19 293 ASN A CA 1
ATOM 2316 C C . ASN A 1 293 ? -21.777 15.227 24.862 1.00 96.19 293 ASN A C 1
ATOM 2318 O O . ASN A 1 293 ? -22.057 14.531 25.840 1.00 96.19 293 ASN A O 1
ATOM 2322 N N . ALA A 1 294 ? -21.928 14.781 23.614 1.00 95.69 294 ALA A N 1
ATOM 2323 C CA . ALA A 1 294 ? -22.316 13.410 23.315 1.00 95.69 294 ALA A CA 1
ATOM 2324 C C . ALA A 1 294 ? -21.205 12.427 23.719 1.00 95.69 294 ALA A C 1
ATOM 2326 O O . ALA A 1 294 ? -21.488 11.448 24.408 1.00 95.69 294 ALA A O 1
ATOM 2327 N N . LEU A 1 295 ? -19.947 12.750 23.404 1.00 95.31 295 LEU A N 1
ATOM 2328 C CA . LEU A 1 295 ? -18.769 11.999 23.847 1.00 95.31 295 LEU A CA 1
ATOM 2329 C C . LEU A 1 295 ? -18.670 11.947 25.377 1.00 95.31 295 LEU A C 1
ATOM 2331 O O . LEU A 1 295 ? -18.555 10.866 25.950 1.00 95.31 295 LEU A O 1
ATOM 2335 N N . LYS A 1 296 ? -18.845 13.083 26.063 1.00 95.25 296 LYS A N 1
ATOM 2336 C CA . LYS A 1 296 ? -18.882 13.129 27.534 1.00 95.25 296 LYS A CA 1
ATOM 2337 C C . LYS A 1 296 ? -19.918 12.169 28.117 1.00 95.25 296 LYS A C 1
ATOM 2339 O O . LYS A 1 296 ? -19.612 11.412 29.036 1.00 95.25 296 LYS A O 1
ATOM 2344 N N . LYS A 1 297 ? -21.138 12.168 27.570 1.00 94.50 297 LYS A N 1
ATOM 2345 C CA . LYS A 1 297 ? -22.205 11.257 28.015 1.00 94.50 297 LYS A CA 1
ATOM 2346 C C . LYS A 1 297 ? -21.836 9.793 27.786 1.00 94.50 297 LYS A C 1
ATOM 2348 O O . LYS A 1 297 ? -22.159 8.971 28.639 1.00 94.50 297 LYS A O 1
ATOM 2353 N N . ILE A 1 298 ? -21.168 9.466 26.678 1.00 93.75 298 ILE A N 1
ATOM 2354 C CA . ILE A 1 298 ? -20.658 8.112 26.432 1.00 93.75 298 ILE A CA 1
ATOM 2355 C C . ILE A 1 298 ? -19.624 7.730 27.487 1.00 93.75 298 ILE A C 1
ATOM 2357 O O . ILE A 1 298 ? -19.773 6.671 28.095 1.00 93.75 298 ILE A O 1
ATOM 2361 N N . LYS A 1 299 ? -18.644 8.601 27.772 1.00 92.88 299 LYS A N 1
ATOM 2362 C CA . LYS A 1 299 ? -17.620 8.339 28.796 1.00 92.88 299 LYS A CA 1
ATOM 2363 C C . LYS A 1 299 ? -18.246 8.056 30.161 1.00 92.88 299 LYS A C 1
ATOM 2365 O O . LYS A 1 299 ? -17.881 7.103 30.833 1.00 92.88 299 LYS A O 1
ATOM 2370 N N . GLU A 1 300 ? -19.207 8.877 30.572 1.00 93.06 300 GLU A N 1
ATOM 2371 C CA . GLU A 1 300 ? -19.804 8.800 31.913 1.00 93.06 300 GLU A CA 1
ATOM 2372 C C . GLU A 1 300 ? -20.792 7.634 32.096 1.00 93.06 300 GLU A C 1
ATOM 2374 O O . GLU A 1 300 ? -21.048 7.208 33.233 1.00 93.06 300 GLU A O 1
ATOM 2379 N N . ARG A 1 301 ? -21.388 7.148 30.999 1.00 91.31 301 ARG A N 1
ATOM 2380 C CA . ARG A 1 301 ? -22.460 6.142 31.028 1.00 91.31 301 ARG A CA 1
ATOM 2381 C C . ARG A 1 301 ? -22.009 4.784 30.518 1.00 91.31 301 ARG A C 1
ATOM 2383 O O . ARG A 1 301 ? -22.162 3.808 31.238 1.00 91.31 301 ARG A O 1
ATOM 2390 N N . LEU A 1 302 ? -21.506 4.732 29.288 1.00 90.69 302 LEU A N 1
ATOM 2391 C CA . LEU A 1 302 ? -21.193 3.480 28.600 1.00 90.69 302 LEU A CA 1
ATOM 2392 C C . LEU A 1 302 ? -19.767 3.021 28.885 1.00 90.69 302 LEU A C 1
ATOM 2394 O O . LEU A 1 302 ? -19.548 1.847 29.138 1.00 90.69 302 LEU A O 1
ATOM 2398 N N . LEU A 1 303 ? -18.813 3.951 28.897 1.00 92.31 303 LEU A N 1
ATOM 2399 C CA . LEU A 1 303 ? -17.391 3.653 29.088 1.00 92.31 303 LEU A CA 1
ATOM 2400 C C . LEU A 1 303 ? -16.933 3.937 30.525 1.00 92.31 303 LEU A C 1
ATOM 2402 O O . LEU A 1 303 ? -15.781 4.295 30.771 1.00 92.31 303 LEU A O 1
ATOM 2406 N N . ARG A 1 304 ? -17.843 3.824 31.500 1.00 93.50 304 ARG A N 1
ATOM 2407 C CA . ARG A 1 304 ? -17.518 4.098 32.901 1.00 93.50 304 ARG A CA 1
ATOM 2408 C C . ARG A 1 304 ? -16.497 3.077 33.398 1.00 93.50 304 ARG A C 1
ATOM 2410 O O . ARG A 1 304 ? -16.780 1.887 33.413 1.00 93.50 304 ARG A O 1
ATOM 2417 N N . GLY A 1 305 ? -15.345 3.566 33.852 1.00 91.94 305 GLY A N 1
ATOM 2418 C CA . GLY A 1 305 ? -14.256 2.718 34.341 1.00 91.94 305 GLY A CA 1
ATOM 2419 C C . GLY A 1 305 ? -13.441 2.044 33.235 1.00 91.94 305 GLY A C 1
ATOM 2420 O O . GLY A 1 305 ? -12.532 1.291 33.556 1.00 91.94 305 GLY A O 1
ATOM 2421 N N . VAL A 1 306 ? -13.731 2.323 31.958 1.00 92.88 306 VAL A N 1
ATOM 2422 C CA . VAL A 1 306 ? -12.902 1.869 30.838 1.00 92.88 306 VAL A CA 1
ATOM 2423 C C . VAL A 1 306 ? -11.685 2.798 30.736 1.00 92.88 306 VAL A C 1
ATOM 2425 O O . VAL A 1 306 ? -11.880 4.013 30.616 1.00 92.88 306 VAL A O 1
ATOM 2428 N N . PRO A 1 307 ? -10.452 2.268 30.795 1.00 92.19 307 PRO A N 1
ATOM 2429 C CA . PRO A 1 307 ? -9.240 3.060 30.586 1.00 92.19 307 PRO A CA 1
ATOM 2430 C C . PRO A 1 307 ? -9.196 3.675 29.178 1.00 92.19 307 PRO A C 1
ATOM 2432 O O . PRO A 1 307 ? -9.679 3.057 28.226 1.00 92.19 307 PRO A O 1
ATOM 2435 N N . MET A 1 308 ? -8.668 4.895 29.023 1.00 89.75 308 MET A N 1
ATOM 2436 C CA . MET A 1 308 ? -8.703 5.601 27.730 1.00 89.75 308 MET A CA 1
ATOM 2437 C C . MET A 1 308 ? -7.768 4.992 26.688 1.00 89.75 308 MET A C 1
ATOM 2439 O O . MET A 1 308 ? -8.065 5.102 25.503 1.00 89.75 308 MET A O 1
ATOM 2443 N N . GLU A 1 309 ? -6.733 4.259 27.097 1.00 90.75 309 GLU A N 1
ATOM 2444 C CA . GLU A 1 309 ? -5.904 3.458 26.193 1.00 90.75 309 GLU A CA 1
ATOM 2445 C C . GLU A 1 309 ? -6.702 2.364 25.459 1.00 90.75 309 GLU A C 1
ATOM 2447 O O . GLU A 1 309 ? -6.303 1.922 24.385 1.00 90.75 309 GLU A O 1
ATOM 2452 N N . ASN A 1 310 ? -7.867 1.976 25.993 1.00 92.81 310 ASN A N 1
ATOM 2453 C CA . ASN A 1 310 ? -8.790 1.026 25.368 1.00 92.81 310 ASN A CA 1
ATOM 2454 C C . ASN A 1 310 ? -9.902 1.715 24.554 1.00 92.81 310 ASN A C 1
ATOM 2456 O O . ASN A 1 310 ? -10.843 1.056 24.108 1.00 92.81 310 ASN A O 1
ATOM 2460 N N . VAL A 1 311 ? -9.843 3.040 24.379 1.00 91.88 311 VAL A N 1
ATOM 2461 C CA . VAL A 1 311 ? -10.850 3.827 23.658 1.00 91.88 311 VAL A CA 1
ATOM 2462 C C . VAL A 1 311 ? -10.215 4.486 22.440 1.00 91.88 311 VAL A C 1
ATOM 2464 O O . VAL A 1 311 ? -9.399 5.394 22.554 1.00 91.88 311 VAL A O 1
ATOM 2467 N N . MET A 1 312 ? -10.658 4.082 21.250 1.00 92.19 312 MET A N 1
ATOM 2468 C CA . MET A 1 312 ? -10.253 4.711 19.995 1.00 92.19 312 MET A CA 1
ATOM 2469 C C . MET A 1 312 ? -11.327 5.683 19.502 1.00 92.19 312 MET A C 1
ATOM 2471 O O . MET A 1 312 ? -12.512 5.351 19.460 1.00 92.19 312 MET A O 1
ATOM 2475 N N . ILE A 1 313 ? -10.907 6.882 19.092 1.00 90.62 313 ILE A N 1
ATOM 2476 C CA . ILE A 1 313 ? -11.782 7.904 18.508 1.00 90.62 313 ILE A CA 1
ATOM 2477 C C . ILE A 1 313 ? -11.243 8.291 17.136 1.00 90.62 313 ILE A C 1
ATOM 2479 O O . ILE A 1 313 ? -10.075 8.643 16.990 1.00 90.62 313 ILE A O 1
ATOM 2483 N N . THR A 1 314 ? -12.113 8.257 16.128 1.00 91.62 314 THR A N 1
ATOM 2484 C CA . THR A 1 314 ? -11.767 8.617 14.750 1.00 91.62 314 THR A CA 1
ATOM 2485 C C . THR A 1 314 ? -12.435 9.936 14.370 1.00 91.62 314 THR A C 1
ATOM 2487 O O . THR A 1 314 ? -13.660 10.032 14.295 1.00 91.62 314 THR A O 1
ATOM 2490 N N . SER A 1 315 ? -11.631 10.967 14.113 1.00 93.06 315 SER A N 1
ATOM 2491 C CA . SER A 1 315 ? -12.077 12.279 13.628 1.00 93.06 315 SER A CA 1
ATOM 2492 C C . SER A 1 315 ? -10.993 12.941 12.775 1.00 93.06 315 SER A C 1
ATOM 2494 O O . SER A 1 315 ? -9.869 12.449 12.695 1.00 93.06 315 SER A O 1
ATOM 2496 N N . ALA A 1 316 ? -11.295 14.091 12.166 1.00 93.38 316 ALA A N 1
ATOM 2497 C CA . ALA A 1 316 ? -10.249 14.962 11.643 1.00 93.38 316 ALA A CA 1
ATOM 2498 C C . ALA A 1 316 ? -9.287 15.350 12.783 1.00 93.38 316 ALA A C 1
ATOM 2500 O O . ALA A 1 316 ? -9.731 15.615 13.905 1.00 93.38 316 ALA A O 1
ATOM 2501 N N . LYS A 1 317 ? -7.977 15.378 12.498 1.00 91.38 317 LYS A N 1
ATOM 2502 C CA . LYS A 1 317 ? -6.927 15.599 13.508 1.00 91.38 317 LYS A CA 1
ATOM 2503 C C . LYS A 1 317 ? -7.155 16.890 14.297 1.00 91.38 317 LYS A C 1
ATOM 2505 O O . LYS A 1 317 ? -7.189 16.855 15.523 1.00 91.38 317 LYS A O 1
ATOM 2510 N N . ASP A 1 318 ? -7.441 17.983 13.593 1.00 91.44 318 ASP A N 1
ATOM 2511 C CA . ASP A 1 318 ? -7.661 19.305 14.195 1.00 91.44 318 ASP A CA 1
ATOM 2512 C C . ASP A 1 318 ? -8.931 19.379 15.057 1.00 91.44 318 ASP A C 1
ATOM 2514 O O . ASP A 1 318 ? -9.054 20.249 15.920 1.00 91.44 318 ASP A O 1
ATOM 2518 N N . MET A 1 319 ? -9.877 18.449 14.860 1.00 94.38 319 MET A N 1
ATOM 2519 C CA . MET A 1 319 ? -11.065 18.344 15.711 1.00 94.38 319 MET A CA 1
ATOM 2520 C C . MET A 1 319 ? -10.743 17.722 17.070 1.00 94.38 319 MET A C 1
ATOM 2522 O O . MET A 1 319 ? -11.408 18.035 18.062 1.00 94.38 319 MET A O 1
ATOM 2526 N N . TRP A 1 320 ? -9.721 16.866 17.131 1.00 94.69 320 TRP A N 1
ATOM 2527 C CA . TRP A 1 320 ? -9.309 16.184 18.354 1.00 94.69 320 TRP A CA 1
ATOM 2528 C C . TRP A 1 320 ? -8.198 16.921 19.097 1.00 94.69 320 TRP A C 1
ATOM 2530 O O . TRP A 1 320 ? -8.283 17.101 20.309 1.00 94.69 320 TRP A O 1
ATOM 2540 N N . SER A 1 321 ? -7.186 17.408 18.383 1.00 93.00 321 SER A N 1
ATOM 2541 C CA . SER A 1 321 ? -6.014 18.071 18.956 1.00 93.00 321 SER A CA 1
ATOM 2542 C C . SER A 1 321 ? -5.554 19.215 18.064 1.00 93.00 321 SER A C 1
ATOM 2544 O O . SER A 1 321 ? -5.461 19.064 16.850 1.00 93.00 321 SER A O 1
ATOM 2546 N N . THR A 1 322 ? -5.197 20.339 18.670 1.00 89.88 322 THR A N 1
ATOM 2547 C CA . THR A 1 322 ? -4.527 21.446 17.978 1.00 89.88 322 THR A CA 1
ATOM 2548 C C . THR A 1 322 ? -3.048 21.110 17.721 1.00 89.88 322 THR A C 1
ATOM 2550 O O . THR A 1 322 ? -2.496 20.264 18.428 1.00 89.88 322 THR A O 1
ATOM 2553 N N . PRO A 1 323 ? -2.361 21.810 16.796 1.00 86.25 323 PRO A N 1
ATOM 2554 C CA . PRO A 1 323 ? -0.931 21.598 16.532 1.00 86.25 323 PRO A CA 1
ATOM 2555 C C . PRO A 1 323 ? -0.029 21.717 17.769 1.00 86.25 323 PRO A C 1
ATOM 2557 O O . PRO A 1 323 ? 1.011 21.075 17.838 1.00 86.25 323 PRO A O 1
ATOM 2560 N N . ASN A 1 324 ? -0.454 22.489 18.772 1.00 86.19 324 ASN A N 1
ATOM 2561 C CA . ASN A 1 324 ? 0.292 22.717 20.011 1.00 86.19 324 ASN A CA 1
ATOM 2562 C C . ASN A 1 324 ? -0.060 21.699 21.115 1.00 86.19 324 ASN A C 1
ATOM 2564 O O . ASN A 1 324 ? 0.120 21.996 22.294 1.00 86.19 324 ASN A O 1
ATOM 2568 N N . GLY A 1 325 ? -0.673 20.561 20.767 1.00 85.31 325 GLY A N 1
ATOM 2569 C CA . GLY A 1 325 ? -1.049 19.504 21.715 1.00 85.31 325 GLY A CA 1
ATOM 2570 C C . GLY A 1 325 ? -2.242 19.832 22.624 1.00 85.31 325 GLY A C 1
ATOM 2571 O O . GLY A 1 325 ? -2.566 19.065 23.522 1.00 85.31 325 GLY A O 1
ATOM 2572 N N . ARG A 1 326 ? -2.935 20.959 22.412 1.00 90.50 326 ARG A N 1
ATOM 2573 C CA . ARG A 1 326 ? -4.143 21.311 23.188 1.00 90.50 326 ARG A CA 1
ATOM 2574 C C . ARG A 1 326 ? -5.374 20.577 22.656 1.00 90.50 326 ARG A C 1
ATOM 2576 O O . ARG A 1 326 ? -5.413 20.318 21.451 1.00 90.50 326 ARG A O 1
ATOM 2583 N N . PRO A 1 327 ? -6.405 20.322 23.483 1.00 93.06 327 PRO A N 1
ATOM 2584 C CA . PRO A 1 327 ? -7.638 19.695 23.018 1.00 93.06 327 PRO A CA 1
ATOM 2585 C C . PRO A 1 327 ? -8.293 20.513 21.900 1.00 93.06 327 PRO A C 1
ATOM 2587 O O . PRO A 1 327 ? -8.462 21.728 22.004 1.00 93.06 327 PRO A O 1
ATOM 2590 N N . GLY A 1 328 ? -8.681 19.824 20.831 1.00 94.31 328 GLY A N 1
ATOM 2591 C CA . GLY A 1 328 ? -9.479 20.370 19.739 1.00 94.31 328 GLY A CA 1
ATOM 2592 C C . GLY A 1 328 ? -10.966 20.514 20.106 1.00 94.31 328 GLY A C 1
ATOM 2593 O O . GLY A 1 328 ? -11.376 20.194 21.229 1.00 94.31 328 GLY A O 1
ATOM 2594 N N . PRO A 1 329 ? -11.807 21.001 19.179 1.00 95.25 329 PRO A N 1
ATOM 2595 C CA . PRO A 1 329 ? -13.234 21.230 19.408 1.00 95.25 329 PRO A CA 1
ATOM 2596 C C . PRO A 1 329 ? -14.052 20.031 19.919 1.00 95.25 329 PRO A C 1
ATOM 2598 O O . PRO A 1 329 ? -14.933 20.225 20.756 1.00 95.25 329 PRO A O 1
ATOM 2601 N N . PHE A 1 330 ? -13.792 18.807 19.448 1.00 95.19 330 PHE A N 1
ATOM 2602 C CA . PHE A 1 330 ? -14.503 17.605 19.915 1.00 95.19 330 PHE A CA 1
ATOM 2603 C C . PHE A 1 330 ? -13.971 17.110 21.256 1.00 95.19 330 PHE A C 1
ATOM 2605 O O . PHE A 1 330 ? -14.746 16.675 22.10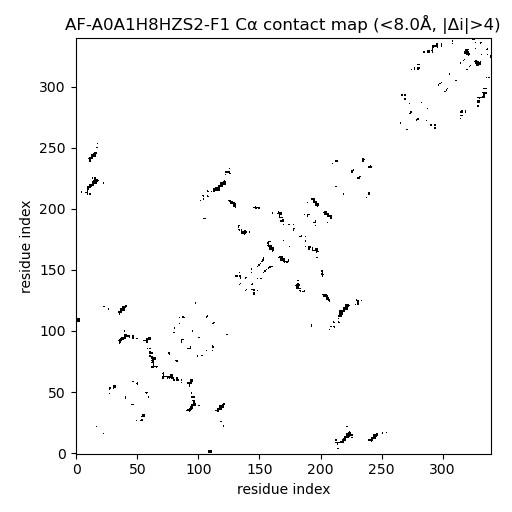6 1.00 95.19 330 PHE A O 1
ATOM 2612 N N . ALA A 1 331 ? -12.660 17.214 21.456 1.00 94.50 331 ALA A N 1
ATOM 2613 C CA . ALA A 1 331 ? -11.990 16.833 22.691 1.00 94.50 331 ALA A CA 1
ATOM 2614 C C . ALA A 1 331 ? -12.357 17.759 23.860 1.00 94.50 331 ALA A C 1
ATOM 2616 O O . ALA A 1 331 ? -12.588 17.295 24.982 1.00 94.50 331 ALA A O 1
ATOM 2617 N N . THR A 1 332 ? -12.460 19.065 23.605 1.00 93.81 332 THR A N 1
ATOM 2618 C CA . THR A 1 332 ? -12.729 20.088 24.622 1.00 93.81 332 THR A CA 1
ATOM 2619 C C . THR A 1 332 ? -14.060 19.824 25.315 1.00 93.81 332 THR A C 1
ATOM 2621 O O . THR A 1 332 ? -15.121 19.963 24.715 1.00 93.81 332 THR A O 1
ATOM 2624 N N . GLY A 1 333 ? -14.021 19.458 26.599 1.00 89.56 333 GLY A N 1
ATOM 2625 C CA . GLY A 1 333 ? -15.213 19.170 27.407 1.00 89.56 333 GLY A CA 1
ATOM 2626 C C . GLY A 1 333 ? -15.760 17.740 27.295 1.00 89.56 333 GLY A C 1
ATOM 2627 O O . GLY A 1 333 ? -16.651 17.386 28.067 1.00 89.56 333 GLY A O 1
ATOM 2628 N N . SER A 1 334 ? -15.187 16.898 26.426 1.00 92.50 334 SER A N 1
ATOM 2629 C CA . SER A 1 334 ? -15.573 15.483 26.278 1.00 92.50 334 SER A CA 1
ATOM 2630 C C . SER A 1 334 ? -15.159 14.618 27.470 1.00 92.50 334 SER A C 1
ATOM 2632 O O . SER A 1 334 ? -15.689 13.528 27.666 1.00 92.50 334 SER A O 1
ATOM 2634 N N . ARG A 1 335 ? -14.184 15.093 28.258 1.00 90.25 335 ARG A N 1
ATOM 2635 C CA . ARG A 1 335 ? -13.455 14.328 29.282 1.00 90.25 335 ARG A CA 1
ATOM 2636 C C . ARG A 1 335 ? -12.691 13.117 28.738 1.00 90.25 335 ARG A C 1
ATOM 2638 O O . ARG A 1 335 ? -12.192 12.351 29.544 1.00 90.25 335 ARG A O 1
ATOM 2645 N N . MET A 1 336 ? -12.598 12.930 27.425 1.00 90.88 336 MET A N 1
ATOM 2646 C CA . MET A 1 336 ? -11.891 11.816 26.778 1.00 90.88 336 MET A CA 1
ATOM 2647 C C . MET A 1 336 ? -10.492 12.206 26.276 1.00 90.88 336 MET A C 1
ATOM 2649 O O . MET A 1 336 ? -9.807 11.376 25.698 1.00 90.88 336 MET A O 1
ATOM 2653 N N . PHE A 1 337 ? -10.075 13.459 26.471 1.00 89.06 337 PHE A N 1
ATOM 2654 C CA . PHE A 1 337 ? -8.746 13.931 26.095 1.00 89.06 337 PHE A CA 1
ATOM 2655 C C . PHE A 1 337 ? -7.797 13.805 27.283 1.00 89.06 337 PHE A C 1
ATOM 2657 O O . PHE A 1 337 ? -8.022 14.440 28.316 1.00 89.06 337 PHE A O 1
ATOM 2664 N N . GLU A 1 338 ? -6.761 12.995 27.127 1.00 78.50 338 GLU A N 1
ATOM 2665 C CA . GLU A 1 338 ? -5.638 12.910 28.054 1.00 78.50 338 GLU A CA 1
ATOM 2666 C C . GLU A 1 338 ? -4.473 13.680 27.431 1.00 78.50 338 GLU A C 1
ATOM 2668 O O . GLU A 1 338 ? -4.280 13.632 26.216 1.00 78.50 338 GLU A O 1
ATOM 2673 N N . ASN A 1 339 ? -3.760 14.472 28.236 1.00 57.72 339 ASN A N 1
ATOM 2674 C CA . ASN A 1 339 ? -2.559 15.143 27.750 1.00 57.72 339 ASN A CA 1
ATOM 2675 C C . ASN A 1 339 ? -1.537 14.045 27.438 1.00 57.72 339 ASN A C 1
ATOM 2677 O O . ASN A 1 339 ? -1.096 13.366 28.364 1.00 57.72 339 ASN A O 1
ATOM 2681 N N . VAL A 1 340 ? -1.237 13.859 26.152 1.00 47.69 340 VAL A N 1
ATOM 2682 C CA . VAL A 1 340 ? -0.137 13.007 25.682 1.00 47.69 340 VAL A CA 1
ATOM 2683 C C . VAL A 1 340 ? 1.185 13.701 25.957 1.00 47.69 340 VAL A C 1
ATOM 2685 O O . VAL A 1 340 ? 1.257 14.925 25.682 1.00 47.69 340 VAL A O 1
#

Radius of gyration: 24.04 Å; Cα contacts (8 Å, |Δi|>4): 546; chains: 1; bounding box: 55×52×61 Å

Secondary structure (DSSP, 8-state):
----TTS-PPEEEEEE--TTS-HHHHHHHT--TTS-EEEEESSHHHHHHHHHH-SS-EE----TT-SSHHHHHH---SSHHHHHHHHHHTT-EEEEEHHHHHTTHHHHHTTTTTT-EEEEES----EEE-GGGG--HHHHHTT--TT-HHIIIIITTSEEE-TTT-BEEE-HHHHHHTTSTTS-HHHHHHHHTT-EEEETTTEEEEE--THHHHSSSEEEEEESSGGGSHHHHHHHHTT---EEEE-HHHHHHHHHHHHHHPPP---TTTTTS--SHHHHHT--HHHHHHHHHHHHHHHHHTSTT--GGG----S-HHHHB-TTS-B-TTTTTTS-----

Solvent-accessible surface area (backbone atoms only — not comparable to full-atom values): 19021 Å² total; per-residue (Å²): 129,77,67,74,70,87,80,50,80,33,58,32,37,40,41,32,46,56,89,90,72,44,67,70,60,54,51,42,71,67,59,53,83,94,59,32,34,41,37,30,31,80,43,72,71,53,49,57,49,46,54,70,69,33,86,46,80,54,44,66,59,42,9,54,70,44,92,49,68,72,52,21,74,75,31,87,30,75,41,38,68,59,36,38,51,53,38,43,75,70,59,49,26,33,37,46,39,54,75,60,59,69,71,41,42,66,46,21,56,73,42,58,32,56,64,24,37,35,37,30,50,48,78,72,82,46,65,49,78,47,38,72,60,55,69,30,75,38,17,48,75,72,68,50,46,69,76,37,53,46,59,67,34,40,74,67,51,26,30,51,64,42,90,89,79,22,39,32,42,67,31,73,59,30,69,78,46,51,83,41,60,46,50,41,60,66,59,51,52,32,18,72,58,70,18,27,30,46,52,85,84,45,40,33,32,37,38,57,41,66,50,63,73,39,32,32,42,29,38,39,36,37,28,60,63,48,86,80,35,68,50,49,55,49,32,57,76,69,71,49,72,66,47,79,48,68,54,68,68,60,46,49,53,52,53,54,50,48,61,72,73,56,81,89,75,86,54,83,88,50,67,88,58,56,80,50,68,68,39,52,74,68,53,50,73,67,53,30,51,45,48,4,51,51,48,25,52,41,43,71,64,76,42,58,91,57,60,67,94,80,57,88,83,90,73,54,61,62,39,46,35,38,98,84,71,42,68,11,56,40,26,50,79,14,80,77,65,73,89,126

Mean predicted aligned error: 8.11 Å

pLDDT: mean 88.51, std 8.43, range [34.69, 97.19]

Organism: NCBI:txid74031

Sequence (340 aa):
MPYDFTHRTPEVILKDRHCGYGKSNDLIASLSPDRSYLIVVPLNSEVDRFMKDAPIDLVEPISTRDDNPEKRAIAVHDRKRDHLRELLLGGHSIITTHALFTDIAYLAQDGLLLGYDVMVDEVLSVAHSVTQEVMTTGAKAQGVSIQSWKGLYIDEGFATVDPDTGMVYPSDKWERKQDLPELSKTLFSMAKAESLFSVGENVLVWELPPILLKAVGSLTIYTFLAEGSLMAGFMRRNAIAFTHDRDAASERKFRDEAKRLIEVRDMPSVNRLRFSYSGQQSMTKDHHKKVSNALKKIKERLLRGVPMENVMITSAKDMWSTPNGRPGPFATGSRMFENV

Nearest PDB structures (foldseek):
  6jde-assembly2_A  TM=4.165E-01  e=5.341E-02  Escherichia coli K-12
  7r7j-assembly1_A  TM=3.978E-01  e=8.179E-02  Escherichia coli K-12
  7r7j-assembly2_B  TM=4.278E-01  e=7.319E-01  Escherichia coli K-12
  8dgf-assembly1_C  TM=1.982E-01  e=1.266E+00  Escherichia coli

Foldseek 3Di:
DFDDLPPDFFAAAEAADDPPPCLLVVVLVPDDAVAAAEEEEADPVSVVVSCVRHPYHEDEQAACPDPDPVSNVPHPHHDSQVSVLVCLVVSHHYYDYLVVLLVCLVVLRVLSQARYEYEYEADRDFKDWPLCLQPFPQLVVVVNDLQPPCVVCPVVPQWDADPPFQQIAGDPVCVVVVPRRSHRPVQNSQSVSSQWGDDPRRTIMGGRRCSSNSSHNHYYYYYHPCVPDVVVVVCVVVVRDHHYNDDPPNVVVVVVVCVVPDDDDDQVLQNPQDQDQVSVVPDDLVSLVSLLVSLLCCCVPVCDVPDLVPPDDDHHPQQQADPVQHGHSNPVNSVSDDRD